Protein AF-A0A3N5GS64-F1 (afdb_monomer_lite)

Structure (mmCIF, N/CA/C/O backbone):
data_AF-A0A3N5GS64-F1
#
_entry.id   AF-A0A3N5GS64-F1
#
loop_
_atom_site.group_PDB
_atom_site.id
_atom_site.type_symbol
_atom_site.label_atom_id
_atom_site.label_alt_id
_atom_site.label_comp_id
_atom_site.label_asym_id
_atom_site.label_entity_id
_atom_site.label_seq_id
_atom_site.pdbx_PDB_ins_code
_atom_site.Cartn_x
_atom_site.Cartn_y
_atom_site.Cartn_z
_atom_site.occupancy
_atom_site.B_iso_or_equiv
_atom_site.auth_seq_id
_atom_site.auth_comp_id
_atom_site.auth_asym_id
_atom_site.auth_atom_id
_atom_site.pdbx_PDB_model_num
ATOM 1 N N . MET A 1 1 ? -32.398 39.678 -23.580 1.00 37.34 1 MET A N 1
ATOM 2 C CA . MET A 1 1 ? -31.926 40.881 -24.303 1.00 37.34 1 MET A CA 1
ATOM 3 C C . MET A 1 1 ? -30.503 41.190 -23.859 1.00 37.34 1 MET A C 1
ATOM 5 O O . MET A 1 1 ? -30.330 41.316 -22.663 1.00 37.34 1 MET A O 1
ATOM 9 N N . ARG A 1 2 ? -29.573 41.334 -24.825 1.00 34.50 2 ARG A N 1
ATOM 10 C CA . ARG A 1 2 ? -28.278 42.071 -24.801 1.00 34.50 2 ARG A CA 1
ATOM 11 C C . ARG A 1 2 ? -27.261 41.747 -23.676 1.00 34.50 2 ARG A C 1
ATOM 13 O O . ARG A 1 2 ? -27.621 41.731 -22.520 1.00 34.50 2 ARG A O 1
ATOM 20 N N . LYS A 1 3 ? -25.948 41.617 -23.898 1.00 35.81 3 LYS A N 1
ATOM 21 C CA . LYS A 1 3 ? -25.065 41.742 -25.076 1.00 35.81 3 LYS A CA 1
ATOM 22 C C . LYS A 1 3 ? -23.687 41.180 -24.668 1.00 35.81 3 LYS A C 1
ATOM 24 O O . LYS A 1 3 ? -23.174 41.560 -23.623 1.00 35.81 3 LYS A O 1
ATOM 29 N N . PHE A 1 4 ? -23.103 40.328 -25.509 1.00 39.00 4 PHE A N 1
ATOM 30 C CA . PHE A 1 4 ? -21.688 39.939 -25.479 1.00 39.00 4 PHE A CA 1
ATOM 31 C C . PHE A 1 4 ? -20.809 41.123 -25.918 1.00 39.00 4 PHE A C 1
ATOM 33 O O . PHE A 1 4 ? -21.134 41.775 -26.912 1.00 39.00 4 PHE A O 1
ATOM 40 N N . PHE A 1 5 ? -19.695 41.374 -25.226 1.00 37.97 5 PHE A N 1
ATOM 41 C CA . PHE A 1 5 ? -18.617 42.242 -25.710 1.00 37.97 5 PHE A CA 1
ATOM 42 C C . PHE A 1 5 ? -17.474 41.365 -26.237 1.00 37.97 5 PHE A C 1
ATOM 44 O O . PHE A 1 5 ? -16.764 40.729 -25.463 1.00 37.97 5 PHE A O 1
ATOM 51 N N . LEU A 1 6 ? -17.331 41.322 -27.566 1.00 33.56 6 LEU A N 1
ATOM 52 C CA . LEU A 1 6 ? -16.128 40.859 -28.256 1.00 33.56 6 LEU A CA 1
ATOM 53 C C . LEU A 1 6 ? -15.097 41.995 -28.258 1.00 33.56 6 LEU A C 1
ATOM 55 O O . LEU A 1 6 ? -15.407 43.096 -28.715 1.00 33.56 6 LEU A O 1
ATOM 59 N N . PHE A 1 7 ? -13.870 41.714 -27.822 1.00 36.56 7 PHE A N 1
ATOM 60 C CA . PHE A 1 7 ? -12.710 42.542 -28.145 1.00 36.56 7 PHE A CA 1
ATOM 61 C C . PHE A 1 7 ? -12.096 42.039 -29.455 1.00 36.56 7 PHE A C 1
ATOM 63 O O . PHE A 1 7 ? -11.588 40.923 -29.537 1.00 36.56 7 PHE A O 1
ATOM 70 N N . LEU A 1 8 ? -12.205 42.870 -30.491 1.00 33.72 8 LEU A N 1
ATOM 71 C CA . LEU A 1 8 ? -11.656 42.665 -31.825 1.00 33.72 8 LEU A CA 1
ATOM 72 C C . LEU A 1 8 ? -10.274 43.339 -31.877 1.00 33.72 8 LEU A C 1
ATOM 74 O O . LEU A 1 8 ? -10.196 44.564 -31.952 1.00 33.72 8 LEU A O 1
ATOM 78 N N . SER A 1 9 ? -9.189 42.564 -31.823 1.00 37.16 9 SER A N 1
ATOM 79 C CA . SER A 1 9 ? -7.843 43.084 -32.098 1.00 37.16 9 SER A CA 1
ATOM 80 C C . SER A 1 9 ? -7.557 42.992 -33.593 1.00 37.16 9 SER A C 1
ATOM 82 O O . SER A 1 9 ? -7.451 41.909 -34.162 1.00 37.16 9 SER A O 1
ATOM 84 N N . ILE A 1 10 ? -7.463 44.162 -34.218 1.00 40.09 10 ILE A N 1
ATOM 85 C CA . ILE A 1 10 ? -7.102 44.375 -35.618 1.00 40.09 10 ILE A CA 1
ATOM 86 C C . ILE A 1 10 ? -5.595 44.130 -35.766 1.00 40.09 10 ILE A C 1
ATOM 88 O O . ILE A 1 10 ? -4.794 44.865 -35.192 1.00 40.09 10 ILE A O 1
ATOM 92 N N . PHE A 1 11 ? -5.208 43.119 -36.545 1.00 37.75 11 PHE A N 1
ATOM 93 C CA . PHE A 1 11 ? -3.829 42.931 -37.005 1.00 37.75 11 PHE A CA 1
ATOM 94 C C . PHE A 1 11 ? -3.703 43.467 -38.442 1.00 37.75 11 PHE A C 1
ATOM 96 O O . PHE A 1 11 ? -4.526 43.105 -39.287 1.00 37.75 11 PHE A O 1
ATOM 103 N N . PRO A 1 12 ? -2.722 44.335 -38.746 1.00 38.75 12 PRO A N 1
ATOM 104 C CA . PRO A 1 12 ? -2.562 44.897 -40.078 1.00 38.75 12 PRO A CA 1
ATOM 105 C C . PRO A 1 12 ? -2.010 43.862 -41.064 1.00 38.75 12 PRO A C 1
ATOM 107 O O . PRO A 1 12 ? -1.048 43.144 -40.792 1.00 38.75 12 PRO A O 1
ATOM 110 N N . LEU A 1 13 ? -2.637 43.835 -42.238 1.00 39.28 13 LEU A N 1
ATOM 111 C CA . LEU A 1 13 ? -2.231 43.098 -43.425 1.00 39.28 13 LEU A CA 1
ATOM 112 C C . LEU A 1 13 ? -0.976 43.764 -44.020 1.00 39.28 13 LEU A C 1
ATOM 114 O O . LEU A 1 13 ? -1.058 44.877 -44.536 1.00 39.28 13 LEU A O 1
ATOM 118 N N . ILE A 1 14 ? 0.177 43.095 -43.959 1.00 42.56 14 ILE A N 1
ATOM 119 C CA . ILE A 1 14 ? 1.378 43.493 -44.706 1.00 42.56 14 ILE A CA 1
ATOM 120 C C . ILE A 1 14 ? 1.496 42.568 -45.919 1.00 42.56 14 ILE A C 1
ATOM 122 O O . ILE A 1 14 ? 1.816 41.388 -45.786 1.00 42.56 14 ILE A O 1
ATOM 126 N N . LEU A 1 15 ? 1.227 43.115 -47.109 1.00 43.00 15 LEU A N 1
ATOM 127 C CA . LEU A 1 15 ? 1.665 42.526 -48.372 1.00 43.00 15 LEU A CA 1
ATOM 128 C C . LEU A 1 15 ? 3.194 42.631 -48.448 1.00 43.00 15 LEU A C 1
ATOM 130 O O . LEU A 1 15 ? 3.733 43.736 -48.481 1.00 43.00 15 LEU A O 1
ATOM 134 N N . ALA A 1 16 ? 3.880 41.492 -48.532 1.00 39.75 16 ALA A N 1
ATOM 135 C CA . ALA A 1 16 ? 5.281 41.430 -48.930 1.00 39.75 16 ALA A CA 1
ATOM 136 C C . ALA A 1 16 ? 5.384 40.809 -50.329 1.00 39.75 16 ALA A C 1
ATOM 138 O O . ALA A 1 16 ? 4.836 39.743 -50.609 1.00 39.75 16 ALA A O 1
ATOM 139 N N . ALA A 1 17 ? 6.048 41.553 -51.208 1.00 37.22 17 ALA A N 1
ATOM 140 C CA . ALA A 1 17 ? 6.210 41.299 -52.626 1.00 37.22 17 ALA A CA 1
ATOM 141 C C . ALA A 1 17 ? 7.083 40.069 -52.927 1.00 37.22 17 ALA A C 1
ATOM 143 O O . ALA A 1 17 ? 8.006 39.734 -52.188 1.00 37.22 17 ALA A O 1
ATOM 144 N N . CYS A 1 18 ? 6.813 39.443 -54.075 1.00 42.22 18 CYS A N 1
ATOM 145 C CA . CYS A 1 18 ? 7.695 38.467 -54.704 1.00 42.22 18 CYS A CA 1
ATOM 146 C C . CYS A 1 18 ? 9.051 39.116 -55.028 1.00 42.22 18 CYS A C 1
ATOM 148 O O . CYS A 1 18 ? 9.118 40.049 -55.828 1.00 42.22 18 CYS A O 1
ATOM 150 N N . GLY A 1 19 ? 10.121 38.596 -54.427 1.00 36.75 19 GLY A N 1
ATOM 151 C CA . GLY A 1 19 ? 11.512 38.918 -54.735 1.00 36.75 19 GLY A CA 1
ATOM 152 C C . GLY A 1 19 ? 12.283 37.630 -55.022 1.00 36.75 19 GLY A C 1
ATOM 153 O O . GLY A 1 19 ? 12.164 36.652 -54.294 1.00 36.75 19 GLY A O 1
ATOM 154 N N . SER A 1 20 ? 13.014 37.633 -56.130 1.00 44.38 20 SER A N 1
ATOM 155 C CA . SER A 1 20 ? 13.710 36.523 -56.790 1.00 44.38 20 SER A CA 1
ATOM 156 C C . SER A 1 20 ? 14.611 35.649 -55.903 1.00 44.38 20 SER A C 1
ATOM 158 O O . SER A 1 20 ? 15.439 36.161 -55.151 1.00 44.38 20 SER A O 1
ATOM 160 N N . ASN A 1 21 ? 14.513 34.328 -56.106 1.00 46.84 21 ASN A N 1
ATOM 161 C CA . ASN A 1 21 ? 15.432 33.300 -55.600 1.00 46.84 21 ASN A CA 1
ATOM 162 C C . ASN A 1 21 ? 16.908 33.641 -55.895 1.00 46.84 21 ASN A C 1
ATOM 164 O O . ASN A 1 21 ? 17.248 33.833 -57.066 1.00 46.84 21 ASN A O 1
ATOM 168 N N . PRO A 1 22 ? 17.813 33.612 -54.901 1.00 43.97 22 PRO A N 1
ATOM 169 C CA . PRO A 1 22 ? 19.237 33.495 -55.171 1.00 43.97 22 PRO A CA 1
ATOM 170 C C . PRO A 1 22 ? 19.588 32.053 -55.580 1.00 43.97 22 PRO A C 1
ATOM 172 O O . PRO A 1 22 ? 19.026 31.080 -55.077 1.00 43.97 22 PRO A O 1
ATOM 175 N N . ALA A 1 23 ? 20.515 31.932 -56.531 1.00 46.22 23 ALA A N 1
ATOM 176 C CA . ALA A 1 23 ? 21.022 30.668 -57.057 1.00 46.22 23 ALA A CA 1
ATOM 177 C C . ALA A 1 23 ? 21.677 29.791 -55.965 1.00 46.22 23 ALA A C 1
ATOM 179 O O . ALA A 1 23 ? 22.223 30.324 -54.994 1.00 46.22 23 ALA A O 1
ATOM 180 N N . PRO A 1 24 ? 21.675 28.453 -56.121 1.00 40.88 24 PRO A N 1
ATOM 181 C CA . PRO A 1 24 ? 22.297 27.550 -55.161 1.00 40.88 24 PRO A CA 1
ATOM 182 C C . PRO A 1 24 ? 23.814 27.760 -55.125 1.00 40.88 24 PRO A C 1
ATOM 184 O O . PRO A 1 24 ? 24.506 27.613 -56.133 1.00 40.88 24 PRO A O 1
ATOM 187 N N . VAL A 1 25 ? 24.335 28.077 -53.941 1.00 41.78 25 VAL A N 1
ATOM 188 C CA . VAL A 1 25 ? 25.774 28.104 -53.671 1.00 41.78 25 VAL A CA 1
ATOM 189 C C . VAL A 1 25 ? 26.281 26.662 -53.684 1.00 41.78 25 VAL A C 1
ATOM 191 O O . VAL A 1 25 ? 25.875 25.837 -52.866 1.00 41.78 25 VAL A O 1
ATOM 194 N N . SER A 1 26 ? 27.159 26.342 -54.633 1.00 40.66 26 SER A N 1
ATOM 195 C CA . SER A 1 26 ? 27.837 25.051 -54.713 1.00 40.66 26 SER A CA 1
ATOM 196 C C . SER A 1 26 ? 28.792 24.884 -53.527 1.00 40.66 26 SER A C 1
ATOM 198 O O . SER A 1 26 ? 29.854 25.507 -53.489 1.00 40.66 26 SER A O 1
ATOM 200 N N . GLY A 1 27 ? 28.424 24.038 -52.565 1.00 45.38 27 GLY A N 1
ATOM 201 C CA . GLY A 1 27 ? 29.350 23.561 -51.539 1.00 45.38 27 GLY A CA 1
ATOM 202 C C . GLY A 1 27 ? 30.481 22.716 -52.150 1.00 45.38 27 GLY A C 1
ATOM 203 O O . GLY A 1 27 ? 30.309 22.146 -53.233 1.00 45.38 27 GLY A O 1
ATOM 204 N N . PRO A 1 28 ? 31.651 22.629 -51.492 1.00 38.50 28 PRO A N 1
ATOM 205 C CA . PRO A 1 28 ? 32.794 21.900 -52.022 1.00 38.50 28 PRO A CA 1
ATOM 206 C C . PRO A 1 28 ? 32.471 20.412 -52.214 1.00 38.50 28 PRO A C 1
ATOM 208 O O . PRO A 1 28 ? 31.956 19.732 -51.327 1.00 38.50 28 PRO A O 1
ATOM 211 N N . LYS A 1 29 ? 32.796 19.913 -53.409 1.00 38.34 29 LYS A N 1
ATOM 212 C CA . LYS A 1 29 ? 32.687 18.510 -53.819 1.00 38.34 29 LYS A CA 1
ATOM 213 C C . LYS A 1 29 ? 33.587 17.642 -52.919 1.00 38.34 29 LYS A C 1
ATOM 215 O O . LYS A 1 29 ? 34.768 17.967 -52.805 1.00 38.34 29 LYS A O 1
ATOM 220 N N . PRO A 1 30 ? 33.104 16.534 -52.323 1.00 34.56 30 PRO A N 1
ATOM 221 C CA . PRO A 1 30 ? 33.963 15.656 -51.541 1.00 34.56 30 PRO A CA 1
ATOM 222 C C . PRO A 1 30 ? 34.990 14.989 -52.461 1.00 34.56 30 PRO A C 1
ATOM 224 O O . PRO A 1 30 ? 34.652 14.163 -53.310 1.00 34.56 30 PRO A O 1
ATOM 227 N N . THR A 1 31 ? 36.259 15.353 -52.309 1.00 33.97 31 THR A N 1
ATOM 228 C CA . THR A 1 31 ? 37.385 14.589 -52.845 1.00 33.97 31 THR A CA 1
ATOM 229 C C . THR A 1 31 ? 37.537 13.309 -52.034 1.00 33.97 31 THR A C 1
ATOM 231 O O . THR A 1 31 ? 37.739 13.352 -50.822 1.00 33.97 31 THR A O 1
ATOM 234 N N . ALA A 1 32 ? 37.441 12.161 -52.706 1.00 34.00 32 ALA A N 1
ATOM 235 C CA . ALA A 1 32 ? 37.731 10.865 -52.113 1.00 34.00 32 ALA A CA 1
ATOM 236 C C . ALA A 1 32 ? 39.196 10.826 -51.649 1.00 34.00 32 ALA A C 1
ATOM 238 O O . ALA A 1 32 ? 40.119 10.819 -52.467 1.00 34.00 32 ALA A O 1
ATOM 239 N N . SER A 1 33 ? 39.402 10.804 -50.333 1.00 34.19 33 SER A N 1
ATOM 240 C CA . SER A 1 33 ? 40.711 10.554 -49.738 1.00 34.19 33 SER A CA 1
ATOM 241 C C . SER A 1 33 ? 41.079 9.086 -49.951 1.00 34.19 33 SER A C 1
ATOM 243 O O . SER A 1 33 ? 40.467 8.186 -49.376 1.00 34.19 33 SER A O 1
ATOM 245 N N . LYS A 1 34 ? 42.077 8.841 -50.804 1.00 36.50 34 LYS A N 1
ATOM 246 C CA . LYS A 1 34 ? 42.782 7.560 -50.891 1.00 36.50 34 LYS A CA 1
ATOM 247 C C . LYS A 1 34 ? 43.802 7.495 -49.756 1.00 36.50 34 LYS A C 1
ATOM 249 O O . LYS A 1 34 ? 44.988 7.686 -49.995 1.00 36.50 34 LYS A O 1
ATOM 254 N N . ASN A 1 35 ? 43.346 7.213 -48.540 1.00 37.28 35 ASN A N 1
ATOM 255 C CA . ASN A 1 35 ? 44.231 6.679 -47.511 1.00 37.28 35 ASN A CA 1
ATOM 256 C C . ASN A 1 35 ? 43.930 5.184 -47.346 1.00 37.28 35 ASN A C 1
ATOM 258 O O . ASN A 1 35 ? 42.773 4.832 -47.106 1.00 37.28 35 ASN A O 1
ATOM 262 N N . PRO A 1 36 ? 44.925 4.292 -47.510 1.00 36.59 36 PRO A N 1
ATOM 263 C CA . PRO A 1 36 ? 44.734 2.875 -47.245 1.00 36.59 36 PRO A CA 1
ATOM 264 C C . PRO A 1 36 ? 44.313 2.694 -45.786 1.00 36.59 36 PRO A C 1
ATOM 266 O O . PRO A 1 36 ? 44.862 3.334 -44.886 1.00 36.59 36 PRO A O 1
ATOM 269 N N . ALA A 1 37 ? 43.306 1.845 -45.572 1.00 39.56 37 ALA A N 1
ATOM 270 C CA . ALA A 1 37 ? 42.817 1.496 -44.249 1.00 39.56 37 ALA A CA 1
ATOM 271 C C . ALA A 1 37 ? 43.998 1.077 -43.367 1.00 39.56 37 ALA A C 1
ATOM 273 O O . ALA A 1 37 ? 44.726 0.134 -43.685 1.00 39.56 37 ALA A O 1
ATOM 274 N N . LYS A 1 38 ? 44.195 1.805 -42.265 1.00 34.75 38 LYS A N 1
ATOM 275 C CA . LYS A 1 38 ? 45.118 1.399 -41.209 1.00 34.75 38 LYS A CA 1
ATOM 276 C C . LYS A 1 38 ? 44.664 0.010 -40.736 1.00 34.75 38 LYS A C 1
ATOM 278 O O . LYS A 1 38 ? 43.465 -0.149 -40.494 1.00 34.75 38 LYS A O 1
ATOM 283 N N . PRO A 1 39 ? 45.558 -0.988 -40.647 1.00 35.22 39 PRO A N 1
ATOM 284 C CA . PRO A 1 39 ? 45.173 -2.329 -40.235 1.00 35.22 39 PRO A CA 1
ATOM 285 C C . PRO A 1 39 ? 44.471 -2.255 -38.881 1.00 35.22 39 PRO A C 1
ATOM 287 O O . PRO A 1 39 ? 44.984 -1.644 -37.940 1.00 35.22 39 PRO A O 1
ATOM 290 N N . THR A 1 40 ? 43.273 -2.837 -38.829 1.00 40.03 40 THR A N 1
ATOM 291 C CA . THR A 1 40 ? 42.478 -3.020 -37.618 1.00 40.03 40 THR A CA 1
ATOM 292 C C . THR A 1 40 ? 43.388 -3.605 -36.539 1.00 40.03 40 THR A C 1
ATOM 294 O O . THR A 1 40 ? 43.956 -4.679 -36.764 1.00 40.03 40 THR A O 1
ATOM 297 N N . PRO A 1 41 ? 43.581 -2.931 -35.391 1.00 40.88 41 PRO A N 1
ATOM 298 C CA . PRO A 1 41 ? 44.241 -3.559 -34.260 1.00 40.88 41 PRO A CA 1
ATOM 299 C C . PRO A 1 41 ? 43.489 -4.849 -33.937 1.00 40.88 41 PRO A C 1
ATOM 301 O O . PRO A 1 41 ? 42.257 -4.852 -33.921 1.00 40.88 41 PRO A O 1
ATOM 304 N N . ALA A 1 42 ? 44.228 -5.942 -33.746 1.00 39.69 42 ALA A N 1
ATOM 305 C CA . ALA A 1 42 ? 43.678 -7.226 -33.335 1.00 39.69 42 ALA A CA 1
ATOM 306 C C . ALA A 1 42 ? 42.643 -7.007 -32.226 1.00 39.69 42 ALA A C 1
ATOM 308 O O . ALA A 1 42 ? 42.940 -6.310 -31.259 1.00 39.69 42 ALA A O 1
ATOM 309 N N . ALA A 1 43 ? 41.439 -7.559 -32.418 1.00 43.50 43 ALA A N 1
ATOM 310 C CA . ALA A 1 43 ? 40.298 -7.393 -31.531 1.00 43.50 43 ALA A CA 1
ATOM 311 C C . ALA A 1 43 ? 40.725 -7.590 -30.072 1.00 43.50 43 ALA A C 1
ATOM 313 O O . ALA A 1 43 ? 40.923 -8.717 -29.611 1.00 43.50 43 ALA A O 1
ATOM 314 N N . THR A 1 44 ? 40.885 -6.485 -29.345 1.00 46.22 44 THR A N 1
ATOM 315 C CA . THR A 1 44 ? 40.941 -6.503 -27.892 1.00 46.22 44 THR A CA 1
ATOM 316 C C . THR A 1 44 ? 39.660 -7.201 -27.468 1.00 46.22 44 THR A C 1
ATOM 318 O O . THR A 1 44 ? 38.575 -6.761 -27.849 1.00 46.22 44 THR A O 1
ATOM 321 N N . ARG A 1 45 ? 39.768 -8.346 -26.784 1.00 56.31 45 ARG A N 1
ATOM 322 C CA . ARG A 1 45 ? 38.591 -9.078 -26.306 1.00 56.31 45 ARG A CA 1
ATOM 323 C C . ARG A 1 45 ? 37.803 -8.131 -25.415 1.00 56.31 45 ARG A C 1
ATOM 325 O O . ARG A 1 45 ? 38.219 -7.848 -24.298 1.00 56.31 45 ARG A O 1
ATOM 332 N N . PHE A 1 46 ? 36.708 -7.610 -25.949 1.00 60.97 46 PHE A N 1
ATOM 333 C CA . PHE A 1 46 ? 35.787 -6.796 -25.193 1.00 60.97 46 PHE A CA 1
ATOM 334 C C . PHE A 1 46 ? 35.187 -7.670 -24.090 1.00 60.97 46 PHE A C 1
ATOM 336 O O . PHE A 1 46 ? 34.637 -8.737 -24.364 1.00 60.97 46 PHE A O 1
ATOM 343 N N . THR A 1 47 ? 35.337 -7.239 -22.845 1.00 62.53 47 THR A N 1
ATOM 344 C CA . THR A 1 47 ? 34.708 -7.861 -21.683 1.00 62.53 47 THR A CA 1
ATOM 345 C C . THR A 1 47 ? 33.638 -6.911 -21.181 1.00 62.53 47 THR A C 1
ATOM 347 O O . THR A 1 47 ? 33.953 -5.759 -20.891 1.00 62.53 47 THR A O 1
ATOM 350 N N . SER A 1 48 ? 32.400 -7.387 -21.071 1.00 70.44 48 SER A N 1
ATOM 351 C CA . SER A 1 48 ? 31.312 -6.621 -20.466 1.00 70.44 48 SER A CA 1
ATOM 352 C C . SER A 1 48 ? 31.664 -6.277 -19.017 1.00 70.44 48 SER A C 1
ATOM 354 O O . SER A 1 48 ? 31.902 -7.183 -18.215 1.00 70.44 48 SER A O 1
ATOM 356 N N . THR A 1 49 ? 31.713 -4.988 -18.682 1.00 80.62 49 THR A N 1
ATOM 357 C CA . THR A 1 49 ? 31.989 -4.502 -17.322 1.00 80.62 49 THR A CA 1
ATOM 358 C C . THR A 1 49 ? 30.721 -3.971 -16.665 1.00 80.62 49 THR A C 1
ATOM 360 O O . THR A 1 49 ? 29.849 -3.383 -17.302 1.00 80.62 49 THR A O 1
ATOM 363 N N . CYS A 1 50 ? 30.596 -4.222 -15.368 1.00 89.38 50 CYS A N 1
ATOM 364 C CA . CYS A 1 50 ? 29.409 -3.923 -14.580 1.00 89.38 50 CYS A CA 1
ATOM 365 C C . CYS A 1 50 ? 29.766 -3.886 -13.088 1.00 89.38 50 CYS A C 1
ATOM 367 O O . CYS A 1 50 ? 30.749 -4.496 -12.655 1.00 89.38 50 CYS A O 1
ATOM 369 N N . THR A 1 51 ? 28.903 -3.262 -12.297 1.00 89.06 51 THR A N 1
ATOM 370 C CA . THR A 1 51 ? 28.949 -3.300 -10.836 1.00 89.06 51 THR A CA 1
ATOM 371 C C . THR A 1 51 ? 27.577 -3.709 -10.331 1.00 89.06 51 THR A C 1
ATOM 373 O O . THR A 1 51 ? 26.590 -3.046 -10.641 1.00 89.06 51 THR A O 1
ATOM 376 N N . LYS A 1 52 ? 27.489 -4.799 -9.565 1.00 86.88 52 LYS A N 1
ATOM 377 C CA . LYS A 1 52 ? 26.215 -5.228 -8.975 1.00 86.88 52 LYS A CA 1
ATOM 378 C C . LYS A 1 52 ? 25.683 -4.153 -8.032 1.00 86.88 52 LYS A C 1
ATOM 380 O O . LYS A 1 52 ? 26.455 -3.569 -7.270 1.00 86.88 52 LYS A O 1
ATOM 385 N N . SER A 1 53 ? 24.377 -3.916 -8.069 1.00 80.06 53 SER A N 1
ATOM 386 C CA . SER A 1 53 ? 23.724 -3.143 -7.021 1.00 80.06 53 SER A CA 1
ATOM 387 C C . SER A 1 53 ? 23.749 -3.989 -5.752 1.00 80.06 53 SER A C 1
ATOM 389 O O . SER A 1 53 ? 23.294 -5.132 -5.758 1.00 80.06 53 SER A O 1
ATOM 391 N N . LEU A 1 54 ? 24.348 -3.469 -4.683 1.00 67.94 54 LEU A N 1
ATOM 392 C CA . LEU A 1 54 ? 24.263 -4.115 -3.380 1.00 67.94 54 LEU A CA 1
ATOM 393 C C . LEU A 1 54 ? 22.898 -3.782 -2.792 1.00 67.94 54 LEU A C 1
ATOM 395 O O . LEU A 1 54 ? 22.594 -2.607 -2.601 1.00 67.94 54 LEU A O 1
ATOM 399 N N . ASP A 1 55 ? 22.101 -4.806 -2.502 1.00 65.19 55 ASP A N 1
ATOM 400 C CA . ASP A 1 55 ? 20.914 -4.645 -1.672 1.00 65.19 55 ASP A CA 1
ATOM 401 C C . ASP A 1 55 ? 21.363 -4.503 -0.206 1.00 65.19 55 ASP A C 1
ATOM 403 O O . ASP A 1 55 ? 21.911 -5.460 0.357 1.00 65.19 55 ASP A O 1
ATOM 407 N N . PRO A 1 56 ? 21.181 -3.333 0.431 1.00 57.28 56 PRO A N 1
ATOM 408 C CA . PRO A 1 56 ? 21.562 -3.142 1.825 1.00 57.28 56 PRO A CA 1
ATOM 409 C C . PRO A 1 56 ? 20.780 -4.057 2.778 1.00 57.28 56 PRO A C 1
ATOM 411 O O . PRO A 1 56 ? 21.289 -4.380 3.851 1.00 57.28 56 PRO A O 1
ATOM 414 N N . ALA A 1 57 ? 19.570 -4.483 2.397 1.00 55.72 57 ALA A N 1
ATOM 415 C CA . ALA A 1 57 ? 18.684 -5.300 3.224 1.00 55.72 57 ALA A CA 1
ATOM 416 C C . ALA A 1 57 ? 19.003 -6.804 3.158 1.00 55.72 57 ALA A C 1
ATOM 418 O O . ALA A 1 57 ? 18.592 -7.560 4.034 1.00 55.72 57 ALA A O 1
ATOM 419 N N . ALA A 1 58 ? 19.783 -7.256 2.170 1.00 54.81 58 ALA A N 1
ATOM 420 C CA . ALA A 1 58 ? 20.028 -8.683 1.942 1.00 54.81 58 ALA A CA 1
ATOM 421 C C . ALA A 1 58 ? 20.914 -9.372 3.005 1.00 54.81 58 ALA A C 1
ATOM 423 O O . ALA A 1 58 ? 21.056 -10.591 2.969 1.00 54.81 58 ALA A O 1
ATOM 424 N N . ASN A 1 59 ? 21.517 -8.628 3.944 1.00 50.59 59 ASN A N 1
ATOM 425 C CA . ASN A 1 59 ? 22.541 -9.149 4.865 1.00 50.59 59 ASN A CA 1
ATOM 426 C C . ASN A 1 59 ? 22.246 -8.957 6.364 1.00 50.59 59 ASN A C 1
ATOM 428 O O . ASN A 1 59 ? 23.153 -9.114 7.185 1.00 50.59 59 ASN A O 1
ATOM 432 N N . THR A 1 60 ? 21.019 -8.626 6.768 1.00 55.81 60 THR A N 1
ATOM 433 C CA . THR A 1 60 ? 20.705 -8.505 8.199 1.00 55.81 60 THR A CA 1
ATOM 434 C C . THR A 1 60 ? 20.214 -9.842 8.756 1.00 55.81 60 THR A C 1
ATOM 436 O O . THR A 1 60 ? 19.039 -10.169 8.649 1.00 55.81 60 THR A O 1
ATOM 439 N N . ASN A 1 61 ? 21.109 -10.598 9.402 1.00 62.25 61 ASN A N 1
ATOM 440 C CA . ASN A 1 61 ? 20.751 -11.748 10.253 1.00 62.25 61 ASN A CA 1
ATOM 441 C C . ASN A 1 61 ? 20.134 -11.322 11.603 1.00 62.25 61 ASN A C 1
ATOM 443 O O . ASN A 1 61 ? 19.947 -12.154 12.489 1.00 62.25 61 ASN A O 1
ATOM 447 N N . GLU A 1 62 ? 19.861 -10.030 11.782 1.00 68.88 62 GLU A N 1
ATOM 448 C CA . GLU A 1 62 ? 19.275 -9.496 13.004 1.00 68.88 62 GLU A CA 1
ATOM 449 C C . GLU A 1 62 ? 17.767 -9.783 13.039 1.00 68.88 62 GLU A C 1
ATOM 451 O O . GLU A 1 62 ? 17.065 -9.486 12.066 1.00 68.88 62 GLU A O 1
ATOM 456 N N . PRO A 1 63 ? 17.243 -10.347 14.141 1.00 76.62 63 PRO A N 1
ATOM 457 C CA . PRO A 1 63 ? 15.810 -10.534 14.312 1.00 76.62 63 PRO A CA 1
ATOM 458 C C . PRO A 1 63 ? 15.057 -9.202 14.206 1.00 76.62 63 PRO A C 1
ATOM 460 O O . PRO A 1 63 ? 15.421 -8.214 14.845 1.00 76.62 63 PRO A O 1
ATOM 463 N N . SER A 1 64 ? 13.976 -9.182 13.422 1.00 83.62 64 SER A N 1
ATOM 464 C CA . SER A 1 64 ? 13.065 -8.034 13.369 1.00 83.62 64 SER A CA 1
ATOM 465 C C . SER A 1 64 ? 12.450 -7.786 14.746 1.00 83.62 64 SER A C 1
ATOM 467 O O . SER A 1 64 ? 11.930 -8.710 15.369 1.00 83.62 64 SER A O 1
ATOM 469 N N . LEU A 1 65 ? 12.442 -6.524 15.186 1.00 87.19 65 LEU A N 1
ATOM 470 C CA . LEU A 1 65 ? 11.671 -6.102 16.361 1.00 87.19 65 LEU A CA 1
ATOM 471 C C . LEU A 1 65 ? 10.160 -6.237 16.130 1.00 87.19 65 LEU A C 1
ATOM 473 O O . LEU A 1 65 ? 9.398 -6.371 17.079 1.00 87.19 65 LEU A O 1
ATOM 477 N N . PHE A 1 66 ? 9.718 -6.200 14.872 1.00 91.56 66 PHE A N 1
ATOM 478 C CA . PHE A 1 66 ? 8.313 -6.319 14.511 1.00 91.56 66 PHE A CA 1
ATOM 479 C C . PHE A 1 66 ? 7.947 -7.787 14.309 1.00 91.56 66 PHE A C 1
ATOM 481 O O . PHE A 1 66 ? 8.637 -8.468 13.536 1.00 91.56 66 PHE A O 1
ATOM 488 N N . PRO A 1 67 ? 6.858 -8.272 14.934 1.00 91.50 67 PRO A N 1
ATOM 489 C CA . PRO A 1 67 ? 6.427 -9.650 14.771 1.00 91.50 67 PRO A CA 1
ATOM 490 C C . PRO A 1 67 ? 6.052 -9.931 13.308 1.00 91.50 67 PRO A C 1
ATOM 492 O O . PRO A 1 67 ? 5.520 -9.040 12.627 1.00 91.50 67 PRO A O 1
ATOM 495 N N . PRO A 1 68 ? 6.296 -11.161 12.816 1.00 92.56 68 PRO A N 1
ATOM 496 C CA . PRO A 1 68 ? 5.912 -11.555 11.465 1.00 92.56 68 PRO A CA 1
ATOM 497 C C . PRO A 1 68 ? 4.395 -11.454 11.281 1.00 92.56 68 PRO A C 1
ATOM 499 O O . PRO A 1 68 ? 3.642 -11.393 12.253 1.00 92.56 68 PRO A O 1
ATOM 502 N N . VAL A 1 69 ? 3.939 -11.424 10.028 1.00 95.25 69 VAL A N 1
ATOM 503 C CA . VAL A 1 69 ? 2.500 -11.436 9.745 1.00 95.25 69 VAL A CA 1
ATOM 504 C C . VAL A 1 69 ? 1.904 -12.785 10.154 1.00 95.25 69 VAL A C 1
ATOM 506 O O . VAL A 1 69 ? 2.497 -13.830 9.884 1.00 95.25 69 VAL A O 1
ATOM 509 N N . SER A 1 70 ? 0.739 -12.762 10.792 1.00 92.94 70 SER A N 1
ATOM 510 C CA . SER A 1 70 ? 0.053 -13.927 11.349 1.00 92.94 70 SER A CA 1
ATOM 511 C C . SER A 1 70 ? -1.442 -13.923 11.016 1.00 92.94 70 SER A C 1
ATOM 513 O O . SER A 1 70 ? -1.960 -12.958 10.466 1.00 92.94 70 SER A O 1
ATOM 515 N N . GLU A 1 71 ? -2.146 -14.995 11.380 1.00 89.62 71 GLU A N 1
ATOM 516 C CA . GLU A 1 71 ? -3.608 -15.111 11.230 1.00 89.62 71 GLU A CA 1
ATOM 517 C C . GLU A 1 71 ? -4.395 -14.149 12.140 1.00 89.62 71 GLU A C 1
ATOM 519 O O . GLU A 1 71 ? -5.594 -13.970 11.955 1.00 89.62 71 GLU A O 1
ATOM 524 N N . LEU A 1 72 ? -3.738 -13.541 13.136 1.00 88.81 72 LEU A N 1
ATOM 525 C CA . LEU A 1 72 ? -4.347 -12.515 13.990 1.00 88.81 72 LEU A CA 1
ATOM 526 C C . LEU A 1 72 ? -4.394 -11.142 13.309 1.00 88.81 72 LEU A C 1
ATOM 528 O O . LEU A 1 72 ? -5.036 -10.228 13.816 1.00 88.81 72 LEU A O 1
ATOM 532 N N . ASP A 1 73 ? -3.680 -10.983 12.195 1.00 96.50 73 ASP A N 1
ATOM 533 C CA . ASP A 1 73 ? -3.624 -9.726 11.473 1.00 96.50 73 ASP A CA 1
ATOM 534 C C . ASP A 1 73 ? -4.816 -9.550 10.528 1.00 96.50 73 ASP A C 1
ATOM 536 O O . ASP A 1 73 ? -5.281 -10.489 9.878 1.00 96.50 73 ASP A O 1
ATOM 540 N N . HIS A 1 74 ? -5.231 -8.299 10.345 1.00 97.56 74 HIS A N 1
ATOM 541 C CA . HIS A 1 74 ? -6.255 -7.955 9.365 1.00 97.56 74 HIS A CA 1
ATOM 542 C C . HIS A 1 74 ? -5.612 -7.723 8.005 1.00 97.56 74 HIS A C 1
ATOM 544 O O . HIS A 1 74 ? -4.906 -6.735 7.794 1.00 97.56 74 HIS A O 1
ATOM 550 N N . ILE A 1 75 ? -5.827 -8.657 7.081 1.00 97.62 75 ILE A N 1
ATOM 551 C CA . ILE A 1 75 ? -5.100 -8.719 5.810 1.00 97.62 75 ILE A CA 1
ATOM 552 C C . ILE A 1 75 ? -6.043 -8.471 4.629 1.00 97.62 75 ILE A C 1
ATOM 554 O O . ILE A 1 75 ? -7.188 -8.928 4.608 1.00 97.62 75 ILE A O 1
ATOM 558 N N . THR A 1 76 ? -5.545 -7.774 3.612 1.00 95.44 76 THR A N 1
ATOM 559 C CA . THR A 1 76 ? -6.103 -7.791 2.256 1.00 95.44 76 THR A CA 1
ATOM 560 C C . THR A 1 76 ? -4.986 -7.991 1.233 1.00 95.44 76 THR A C 1
ATOM 562 O O . THR A 1 76 ? -3.865 -7.513 1.413 1.00 95.44 76 T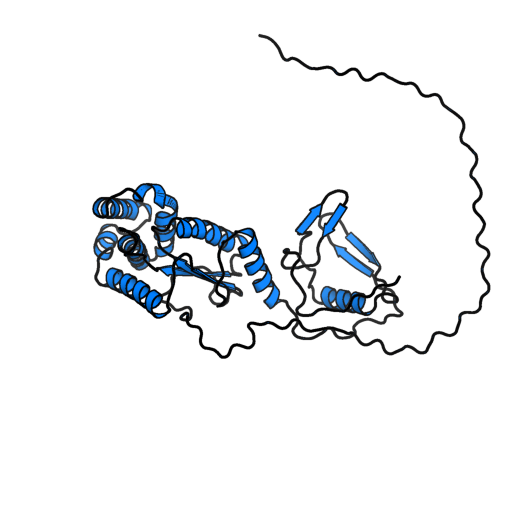HR A O 1
ATOM 565 N N . GLY A 1 77 ? -5.289 -8.720 0.160 1.00 95.75 77 GLY A N 1
ATOM 566 C CA . GLY A 1 77 ? -4.317 -9.144 -0.849 1.00 95.75 77 GLY A CA 1
ATOM 567 C C . GLY A 1 77 ? -3.688 -10.524 -0.577 1.00 95.75 77 GLY A C 1
ATOM 568 O O . GLY A 1 77 ? -3.907 -11.111 0.485 1.00 95.75 77 GLY A O 1
ATOM 569 N N . PRO A 1 78 ? -2.952 -11.085 -1.556 1.00 96.69 78 PRO A N 1
ATOM 570 C CA . PRO A 1 78 ? -2.400 -12.439 -1.476 1.00 96.69 78 PRO A CA 1
ATOM 571 C C . PRO A 1 78 ? -1.289 -12.589 -0.430 1.00 96.69 78 PRO A C 1
ATOM 573 O O . PRO A 1 78 ? -0.507 -11.670 -0.199 1.00 96.69 78 PRO A O 1
ATOM 576 N N . ALA A 1 79 ? -1.165 -13.776 0.169 1.00 95.38 79 ALA A N 1
ATOM 577 C CA . ALA A 1 79 ? -0.108 -14.062 1.142 1.00 95.38 79 ALA A CA 1
ATOM 578 C C . ALA A 1 79 ? 1.305 -14.048 0.525 1.00 95.38 79 ALA A C 1
ATOM 580 O O . ALA A 1 79 ? 2.267 -13.749 1.232 1.00 95.38 79 ALA A O 1
ATOM 581 N N . ASP A 1 80 ? 1.407 -14.347 -0.771 1.00 94.19 80 ASP A N 1
ATOM 582 C CA . ASP A 1 80 ? 2.621 -14.405 -1.591 1.00 94.19 80 ASP A CA 1
ATOM 583 C C . ASP A 1 80 ? 2.865 -13.130 -2.418 1.00 94.19 80 ASP A C 1
ATOM 585 O O . ASP A 1 80 ? 3.713 -13.119 -3.311 1.00 94.19 80 ASP A O 1
ATOM 589 N N . ALA A 1 81 ? 2.140 -12.043 -2.128 1.00 97.06 81 ALA A N 1
ATOM 590 C CA . ALA A 1 81 ? 2.366 -10.757 -2.771 1.00 97.06 81 ALA A CA 1
ATOM 591 C C . ALA A 1 81 ? 3.826 -10.300 -2.601 1.00 97.06 81 ALA A C 1
ATOM 593 O O . ALA A 1 81 ? 4.397 -10.364 -1.511 1.00 97.06 81 ALA A O 1
ATOM 594 N N . ALA A 1 82 ? 4.416 -9.779 -3.678 1.00 95.69 82 ALA A N 1
ATOM 595 C CA . ALA A 1 82 ? 5.815 -9.350 -3.702 1.00 95.69 82 ALA A CA 1
ATOM 596 C C . ALA A 1 82 ? 6.119 -8.184 -2.741 1.00 95.69 82 ALA A C 1
ATOM 598 O O . ALA A 1 82 ? 7.266 -7.998 -2.324 1.00 95.69 82 ALA A O 1
ATOM 599 N N . VAL A 1 83 ? 5.101 -7.392 -2.392 1.00 97.69 83 VAL A N 1
ATOM 600 C CA . VAL A 1 83 ? 5.213 -6.314 -1.409 1.00 97.69 83 VAL A CA 1
ATOM 601 C C . VAL A 1 83 ? 4.192 -6.503 -0.297 1.00 97.69 83 VAL A C 1
ATOM 603 O O . VAL A 1 83 ? 2.992 -6.542 -0.546 1.00 97.69 83 VAL A O 1
ATOM 606 N N . THR A 1 84 ? 4.660 -6.558 0.946 1.00 98.00 84 THR A N 1
ATOM 607 C CA . THR A 1 84 ? 3.819 -6.515 2.145 1.00 98.00 84 THR A CA 1
ATOM 608 C C . THR A 1 84 ? 3.969 -5.163 2.830 1.00 98.00 84 THR A C 1
ATOM 610 O O . THR A 1 84 ? 5.081 -4.766 3.184 1.00 98.00 84 THR A O 1
ATOM 613 N N . ILE A 1 85 ? 2.848 -4.474 3.029 1.00 98.31 85 ILE A N 1
ATOM 614 C CA . ILE A 1 85 ? 2.746 -3.218 3.770 1.00 98.31 85 ILE A CA 1
ATOM 615 C C . ILE A 1 85 ? 2.060 -3.514 5.103 1.00 98.31 85 ILE A C 1
ATOM 617 O O . ILE A 1 85 ? 0.916 -3.963 5.111 1.00 98.31 85 ILE A O 1
ATOM 621 N N . ILE A 1 86 ? 2.746 -3.271 6.217 1.00 97.94 86 ILE A N 1
ATOM 622 C CA . ILE A 1 86 ? 2.174 -3.356 7.566 1.00 97.94 86 ILE A CA 1
ATOM 623 C C . ILE A 1 86 ? 1.938 -1.939 8.076 1.00 97.94 86 ILE A C 1
ATOM 625 O O . ILE A 1 86 ? 2.886 -1.161 8.173 1.00 97.94 86 ILE A O 1
ATOM 629 N N . GLU A 1 87 ? 0.695 -1.619 8.421 1.00 97.94 87 GLU A N 1
ATOM 630 C CA . GLU A 1 87 ? 0.298 -0.357 9.038 1.00 97.94 87 GLU A CA 1
ATOM 631 C C . GLU A 1 87 ? -0.089 -0.582 10.501 1.00 97.94 87 GLU A C 1
ATOM 633 O O . GLU A 1 87 ? -1.057 -1.279 10.799 1.00 97.94 87 GLU A O 1
ATOM 638 N N . TYR A 1 88 ? 0.640 0.062 11.411 1.00 97.88 88 TYR A N 1
ATOM 639 C CA . TYR A 1 88 ? 0.181 0.283 12.779 1.00 97.88 88 TYR A CA 1
ATOM 640 C C . TYR A 1 88 ? -0.608 1.589 12.834 1.00 97.88 88 TYR A C 1
ATOM 642 O O . TYR A 1 88 ? -0.087 2.637 12.434 1.00 97.88 88 TYR A O 1
ATOM 650 N N . SER A 1 89 ? -1.845 1.531 13.328 1.00 98.25 89 SER A N 1
ATOM 651 C CA . SER A 1 89 ? -2.807 2.629 13.178 1.00 98.25 89 SER A CA 1
ATOM 652 C C . SER A 1 89 ? -3.754 2.785 14.372 1.00 98.25 89 SER A C 1
ATOM 654 O O . SER A 1 89 ? -3.969 1.855 15.150 1.00 98.25 89 SER A O 1
ATOM 656 N N . ASP A 1 90 ? -4.358 3.966 14.495 1.00 98.56 90 ASP A N 1
ATOM 657 C CA . ASP A 1 90 ? -5.401 4.293 15.475 1.00 98.56 90 ASP A CA 1
ATOM 658 C C . ASP A 1 90 ? -6.580 4.971 14.765 1.00 98.56 90 ASP A C 1
ATOM 660 O O . ASP A 1 90 ? -6.409 5.985 14.083 1.00 98.56 90 ASP A O 1
ATOM 664 N N . PHE A 1 91 ? -7.790 4.449 14.970 1.00 98.69 91 PHE A N 1
ATOM 665 C CA . PHE A 1 91 ? -9.016 4.948 14.346 1.00 98.69 91 PHE A CA 1
ATOM 666 C C . PHE A 1 91 ? -9.383 6.394 14.708 1.00 98.69 91 PHE A C 1
ATOM 668 O O . PHE A 1 91 ? -10.093 7.040 13.939 1.00 98.69 91 PHE A O 1
ATOM 675 N N . GLN A 1 92 ? -8.918 6.935 15.835 1.00 98.50 92 GLN A N 1
ATOM 676 C CA . GLN A 1 92 ? -9.100 8.331 16.256 1.00 98.50 92 GLN A CA 1
ATOM 677 C C . GLN A 1 92 ? -7.903 9.225 15.902 1.00 98.50 92 GLN A C 1
ATOM 679 O O . GLN A 1 92 ? -7.925 10.423 16.163 1.00 98.50 92 GLN A O 1
ATOM 684 N N . CYS A 1 93 ? -6.857 8.709 15.262 1.00 97.81 93 CYS A N 1
ATOM 685 C CA . CYS A 1 93 ? -5.759 9.544 14.789 1.00 97.81 93 CYS A CA 1
ATOM 686 C C . CYS A 1 93 ? -6.081 10.159 13.414 1.00 97.81 93 CYS A C 1
ATOM 688 O O . CYS A 1 93 ? -6.343 9.448 12.443 1.00 97.81 93 CYS A O 1
ATOM 690 N N . ASN A 1 94 ? -5.985 11.490 13.291 1.00 96.06 94 ASN A N 1
ATOM 691 C CA . ASN A 1 94 ? -6.168 12.186 12.006 1.00 96.06 94 ASN A CA 1
ATOM 692 C C . ASN A 1 94 ? -5.132 11.754 10.953 1.00 96.06 94 ASN A C 1
ATOM 694 O O . ASN A 1 94 ? -5.465 11.602 9.781 1.00 96.06 94 ASN A O 1
ATOM 698 N N . GLY A 1 95 ? -3.871 11.552 11.358 1.00 95.81 95 GLY A N 1
ATOM 699 C CA . GLY A 1 95 ? -2.811 11.093 10.454 1.00 95.81 95 GLY A CA 1
ATOM 700 C C . GLY A 1 95 ? -3.063 9.679 9.928 1.00 95.81 95 GLY A C 1
ATOM 701 O O . GLY A 1 95 ? -2.841 9.415 8.750 1.00 95.81 95 GLY A O 1
ATOM 702 N N . CYS A 1 96 ? -3.601 8.802 10.776 1.00 97.62 96 CYS A N 1
ATOM 703 C CA . CYS A 1 96 ? -4.024 7.452 10.399 1.00 97.62 96 CYS A CA 1
ATOM 704 C C . CYS A 1 96 ? -5.203 7.483 9.418 1.00 97.62 96 CYS A C 1
ATOM 706 O O . CYS A 1 96 ? -5.185 6.790 8.405 1.00 97.62 96 CYS A O 1
ATOM 708 N N . ALA A 1 97 ? -6.179 8.371 9.638 1.00 96.81 97 ALA A N 1
ATOM 709 C CA . ALA A 1 97 ? -7.278 8.562 8.693 1.00 96.81 97 ALA A CA 1
ATOM 710 C C . ALA A 1 97 ? -6.782 8.994 7.303 1.00 96.81 97 ALA A C 1
ATOM 712 O O . ALA A 1 97 ? -7.263 8.476 6.298 1.00 96.81 97 ALA A O 1
ATOM 713 N N . GLN A 1 98 ? -5.787 9.889 7.225 1.00 94.62 98 GLN A N 1
ATOM 714 C CA . GLN A 1 98 ? -5.149 10.240 5.947 1.00 94.62 98 GLN A CA 1
ATOM 715 C C . GLN A 1 98 ? -4.423 9.043 5.321 1.00 94.62 98 GLN A C 1
ATOM 717 O O . GLN A 1 98 ? -4.514 8.831 4.111 1.00 94.62 98 GLN A O 1
ATOM 722 N N . MET A 1 99 ? -3.739 8.242 6.143 1.00 96.25 99 MET A N 1
ATOM 723 C CA . MET A 1 99 ? -3.019 7.059 5.681 1.00 96.25 99 MET A CA 1
ATOM 724 C C . MET A 1 99 ? -3.945 6.002 5.075 1.00 96.25 99 MET A C 1
ATOM 726 O O . MET A 1 99 ? -3.616 5.440 4.034 1.00 96.25 99 MET A O 1
ATOM 730 N N . THR A 1 100 ? -5.139 5.805 5.635 1.00 94.50 100 THR A N 1
ATOM 731 C CA . THR A 1 100 ? -6.148 4.895 5.069 1.00 94.50 100 THR A CA 1
ATOM 732 C C . THR A 1 100 ? -6.462 5.209 3.601 1.00 94.50 100 THR A C 1
ATOM 734 O O . THR A 1 100 ? -6.560 4.292 2.786 1.00 94.50 100 THR A O 1
ATOM 737 N N . TYR A 1 101 ? -6.560 6.488 3.215 1.00 93.94 101 TYR A N 1
ATOM 738 C CA . TYR A 1 101 ? -6.797 6.857 1.812 1.00 93.94 101 TYR A CA 1
ATOM 739 C C . TYR A 1 101 ? -5.598 6.535 0.914 1.00 93.94 101 TYR A C 1
ATOM 741 O O . TYR A 1 101 ? -5.777 6.103 -0.226 1.00 93.94 101 TYR A O 1
ATOM 749 N N . VAL A 1 102 ? -4.379 6.713 1.430 1.00 96.44 102 VAL A N 1
ATOM 750 C CA . VAL A 1 102 ? -3.146 6.329 0.731 1.00 96.44 102 VAL A CA 1
ATOM 751 C C . VAL A 1 102 ? -3.106 4.815 0.529 1.00 96.44 102 VAL A C 1
ATOM 753 O O . VAL A 1 102 ? -2.894 4.360 -0.593 1.00 96.44 102 VAL A O 1
ATOM 756 N N . MET A 1 103 ? -3.373 4.030 1.574 1.00 97.12 103 MET A N 1
ATOM 757 C CA . MET A 1 103 ? -3.403 2.568 1.492 1.00 97.12 103 MET A CA 1
ATOM 758 C C . MET A 1 103 ? -4.476 2.071 0.523 1.00 97.12 103 MET A C 1
ATOM 760 O O . MET A 1 103 ? -4.190 1.216 -0.314 1.00 97.12 103 MET A O 1
ATOM 764 N N . ALA A 1 104 ? -5.676 2.656 0.554 1.00 95.19 104 ALA A N 1
ATOM 765 C CA . ALA A 1 104 ? -6.741 2.333 -0.393 1.00 95.19 104 ALA A CA 1
ATOM 766 C C . ALA A 1 104 ? -6.318 2.596 -1.849 1.00 95.19 104 ALA A C 1
ATOM 768 O O . ALA A 1 104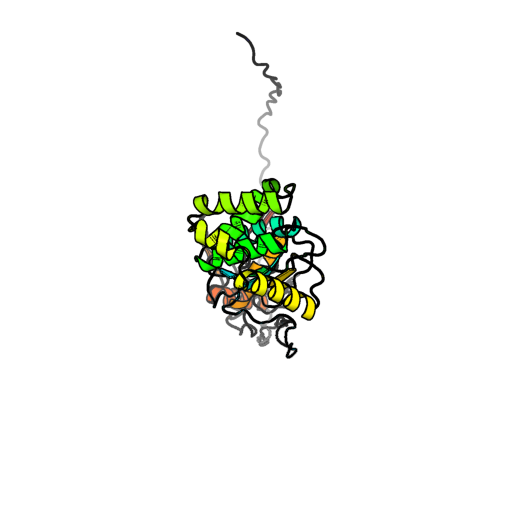 ? -6.546 1.749 -2.716 1.00 95.19 104 ALA A O 1
ATOM 769 N N . TYR A 1 105 ? -5.650 3.723 -2.119 1.00 96.81 105 TYR A N 1
ATOM 770 C CA . TYR A 1 105 ? -5.105 4.017 -3.446 1.00 96.81 105 TYR A CA 1
ATOM 771 C C . TYR A 1 105 ? -4.037 2.999 -3.869 1.00 96.81 105 TYR A C 1
ATOM 773 O O . TYR A 1 105 ? -4.077 2.513 -4.999 1.00 96.81 105 TYR A O 1
ATOM 781 N N . LEU A 1 106 ? -3.099 2.643 -2.984 1.00 97.69 106 LEU A N 1
ATOM 782 C CA . LEU A 1 106 ? -2.046 1.673 -3.302 1.00 97.69 106 LEU A CA 1
ATOM 783 C C . LEU A 1 106 ? -2.638 0.287 -3.594 1.00 97.69 106 LEU A C 1
ATOM 785 O O . LEU A 1 106 ? -2.271 -0.333 -4.592 1.00 97.69 106 LEU A O 1
ATOM 789 N N . VAL A 1 107 ? -3.602 -0.170 -2.790 1.00 96.56 107 VAL A N 1
ATOM 790 C CA . VAL A 1 107 ? -4.327 -1.433 -3.023 1.00 96.56 107 VAL A CA 1
ATOM 791 C C . VAL A 1 107 ? -5.064 -1.397 -4.358 1.00 96.56 107 VAL A C 1
ATOM 793 O O . VAL A 1 107 ? -4.970 -2.350 -5.130 1.00 96.56 107 VAL A O 1
ATOM 796 N N . GLN A 1 108 ? -5.737 -0.291 -4.681 1.00 96.56 108 GLN A N 1
ATOM 797 C CA . GLN A 1 108 ? -6.414 -0.129 -5.967 1.00 96.56 108 GLN A CA 1
ATOM 798 C C . GLN A 1 108 ? -5.432 -0.150 -7.148 1.00 96.56 108 GLN A C 1
ATOM 800 O O . GLN A 1 108 ? -5.728 -0.756 -8.178 1.00 96.56 108 GLN A O 1
ATOM 805 N N . LYS A 1 109 ? -4.282 0.517 -7.018 1.00 96.25 109 LYS A N 1
ATOM 806 C CA . LYS A 1 109 ? -3.296 0.664 -8.093 1.00 96.25 109 LYS A CA 1
ATOM 807 C C . LYS A 1 109 ? -2.526 -0.624 -8.366 1.00 96.25 109 LYS A C 1
ATOM 809 O O . LYS A 1 109 ? -2.357 -0.994 -9.525 1.00 96.25 109 LYS A O 1
ATOM 814 N N . PHE A 1 110 ? -2.040 -1.289 -7.322 1.00 96.56 110 PHE A N 1
ATOM 815 C CA . PHE A 1 110 ? -1.136 -2.431 -7.467 1.00 96.56 110 PHE A CA 1
ATOM 816 C C . PHE A 1 110 ? -1.841 -3.789 -7.364 1.00 96.56 110 PHE A C 1
ATOM 818 O O . PHE A 1 110 ? -1.316 -4.786 -7.870 1.00 96.56 110 PHE A O 1
ATOM 825 N N . GLY A 1 111 ? -3.041 -3.837 -6.778 1.00 96.56 111 GLY A N 1
ATOM 826 C CA . GLY A 1 111 ? -3.871 -5.037 -6.703 1.00 96.56 111 GLY A CA 1
ATOM 827 C C . GLY A 1 111 ? -3.150 -6.210 -6.039 1.00 96.56 111 GLY A C 1
ATOM 828 O O . GLY A 1 111 ? -2.534 -6.062 -4.989 1.00 96.56 111 GLY A O 1
ATOM 829 N N . ALA A 1 112 ? -3.189 -7.377 -6.688 1.00 97.00 112 ALA A N 1
ATOM 830 C CA . ALA A 1 112 ? -2.610 -8.626 -6.180 1.00 97.00 112 ALA A CA 1
ATOM 831 C C . ALA A 1 112 ? -1.080 -8.600 -5.988 1.00 97.00 112 ALA A C 1
ATOM 833 O O . ALA A 1 112 ? -0.520 -9.524 -5.406 1.00 97.00 112 ALA A O 1
ATOM 834 N N . GLN A 1 113 ? -0.394 -7.564 -6.476 1.00 97.44 113 GLN A N 1
ATOM 835 C CA . GLN A 1 113 ? 1.046 -7.403 -6.278 1.00 97.44 113 GLN A CA 1
ATOM 836 C C . GLN A 1 113 ? 1.404 -6.982 -4.849 1.00 97.44 113 GLN A C 1
ATOM 838 O O . GLN A 1 113 ? 2.563 -7.124 -4.453 1.00 97.44 113 GLN A O 1
ATOM 843 N N . ILE A 1 114 ? 0.430 -6.468 -4.088 1.00 98.19 114 ILE A N 1
ATOM 844 C CA . ILE A 1 114 ? 0.639 -6.039 -2.710 1.00 98.19 114 ILE A CA 1
ATOM 845 C C . ILE A 1 114 ? -0.285 -6.765 -1.733 1.00 98.19 114 ILE A C 1
ATOM 847 O O . ILE A 1 114 ? -1.402 -7.164 -2.064 1.00 98.19 114 ILE A O 1
ATOM 851 N N . ARG A 1 115 ? 0.196 -6.877 -0.499 1.00 98.25 115 ARG A N 1
ATOM 852 C CA . ARG A 1 115 ? -0.534 -7.329 0.680 1.00 98.25 115 ARG A CA 1
ATOM 853 C C . ARG A 1 115 ? -0.536 -6.199 1.694 1.00 98.25 115 ARG A C 1
ATOM 855 O O . ARG A 1 115 ? 0.532 -5.750 2.103 1.00 98.25 115 ARG A O 1
ATOM 862 N N . LEU A 1 116 ? -1.713 -5.751 2.104 1.00 98.31 116 LEU A N 1
ATOM 863 C CA . LEU A 1 116 ? -1.869 -4.784 3.185 1.00 98.31 116 LEU A CA 1
ATOM 864 C C . LEU A 1 116 ? -2.247 -5.524 4.467 1.00 98.31 116 LEU A C 1
ATOM 866 O O . LEU A 1 116 ? -3.122 -6.390 4.459 1.00 98.31 116 LEU A O 1
ATOM 870 N N . VAL A 1 117 ? -1.576 -5.165 5.551 1.00 98.50 117 VAL A N 1
ATOM 871 C CA . VAL A 1 117 ? -1.736 -5.718 6.892 1.00 98.50 117 VAL A CA 1
ATOM 872 C C . VAL A 1 117 ? -2.028 -4.561 7.837 1.00 98.50 117 VAL A C 1
ATOM 874 O O . VAL A 1 117 ? -1.215 -3.645 7.944 1.00 98.50 117 VAL A O 1
ATOM 877 N N . TYR A 1 118 ? -3.162 -4.598 8.524 1.00 98.50 118 TYR A N 1
ATOM 878 C CA . TYR A 1 118 ? -3.535 -3.596 9.519 1.00 98.50 118 TYR A CA 1
ATOM 879 C C . TYR A 1 118 ? -3.349 -4.144 10.934 1.00 98.50 118 TYR A C 1
ATOM 881 O O . TYR A 1 118 ? -3.851 -5.221 11.264 1.00 98.50 118 TYR A O 1
ATOM 889 N N . ARG A 1 119 ? -2.668 -3.369 11.783 1.00 97.56 119 ARG A N 1
ATOM 890 C CA . ARG A 1 119 ? -2.448 -3.653 13.205 1.00 97.56 119 ARG A CA 1
ATOM 891 C C . ARG A 1 119 ? -2.952 -2.485 14.058 1.00 97.56 119 ARG A C 1
ATOM 893 O O . ARG A 1 119 ? -2.425 -1.375 13.939 1.00 97.56 119 ARG A O 1
ATOM 900 N N . PRO A 1 120 ? -3.952 -2.685 14.931 1.00 96.75 120 PRO A N 1
ATOM 901 C CA . PRO A 1 120 ? -4.412 -1.616 15.805 1.00 96.75 120 PRO A CA 1
ATOM 902 C C . PRO A 1 120 ? -3.344 -1.278 16.855 1.00 96.75 120 PRO A C 1
ATOM 904 O O . PRO A 1 120 ? -2.789 -2.158 17.504 1.00 96.75 120 PRO A O 1
ATOM 907 N N . PHE A 1 121 ? -3.095 0.011 17.067 1.00 97.69 121 PHE A N 1
ATOM 908 C CA . PHE A 1 121 ? -2.304 0.529 18.181 1.00 97.69 121 PHE A CA 1
ATOM 909 C C . PHE A 1 121 ? -3.033 1.726 18.807 1.00 97.69 121 PHE A C 1
ATOM 911 O O . PHE A 1 121 ? -2.723 2.881 18.506 1.00 97.69 121 PHE A O 1
ATOM 918 N N . PRO A 1 122 ? -4.047 1.472 19.655 1.00 97.50 122 PRO A N 1
ATOM 919 C CA . PRO A 1 122 ? -4.870 2.530 20.223 1.00 97.50 122 PRO A CA 1
ATOM 920 C C . PRO A 1 122 ? -4.048 3.406 21.180 1.00 97.50 122 PRO A C 1
ATOM 922 O O . PRO A 1 122 ? -3.523 2.957 22.201 1.00 97.50 122 PRO A O 1
ATOM 925 N N . LEU A 1 123 ? -3.979 4.699 20.898 1.00 97.00 123 LEU A N 1
ATOM 926 C CA . LEU A 1 123 ? -3.333 5.731 21.696 1.00 97.00 123 LEU A CA 1
ATOM 927 C C . LEU A 1 123 ? -4.257 6.183 22.834 1.00 97.00 123 LEU A C 1
ATOM 929 O O . LEU A 1 123 ? -4.637 7.348 22.931 1.00 97.00 123 LEU A O 1
ATOM 933 N N . THR A 1 124 ? -4.600 5.272 23.746 1.00 96.06 124 THR A N 1
ATOM 934 C CA . THR A 1 124 ? -5.566 5.520 24.839 1.00 96.06 124 THR A CA 1
ATOM 935 C C . THR A 1 124 ? -5.171 6.643 25.806 1.00 96.06 124 THR A C 1
ATOM 937 O O . THR A 1 124 ? -6.016 7.166 26.527 1.00 96.06 124 THR A O 1
ATOM 940 N N . LYS A 1 125 ? -3.896 7.054 25.815 1.00 94.88 125 LYS A N 1
ATOM 941 C CA . LYS A 1 125 ? -3.404 8.217 26.579 1.00 94.88 125 LYS A CA 1
ATOM 942 C C . LYS A 1 125 ? -3.645 9.560 25.875 1.00 94.88 125 LYS A C 1
ATOM 944 O O . LYS A 1 125 ? -3.500 10.602 26.504 1.00 94.88 125 LYS A O 1
ATOM 949 N N . VAL A 1 126 ? -3.958 9.531 24.582 1.00 96.44 126 VAL A N 1
ATOM 950 C CA . VAL A 1 126 ? -4.156 10.706 23.717 1.00 96.44 126 VAL A CA 1
ATOM 951 C C . VAL A 1 126 ? -5.630 10.866 23.348 1.00 96.44 126 VAL A C 1
ATOM 953 O O . VAL A 1 126 ? -6.133 11.985 23.268 1.00 96.44 126 VAL A O 1
ATOM 956 N N . TYR A 1 127 ? -6.320 9.748 23.137 1.00 97.69 127 TYR A N 1
ATOM 957 C CA . TYR A 1 127 ? -7.626 9.683 22.499 1.00 97.69 127 TYR A CA 1
ATOM 958 C C . TYR A 1 127 ? -8.617 8.880 23.352 1.00 97.69 127 TYR A C 1
ATOM 960 O O . TYR A 1 127 ? -8.377 7.724 23.700 1.00 97.69 127 TYR A O 1
ATOM 968 N N . ASP A 1 128 ? -9.751 9.503 23.674 1.00 98.19 128 ASP A N 1
ATOM 969 C CA . ASP A 1 128 ? -10.788 8.986 24.580 1.00 98.19 128 ASP A CA 1
ATOM 970 C C . ASP A 1 128 ? -11.636 7.846 23.989 1.00 98.19 128 ASP A C 1
ATOM 972 O O . ASP A 1 128 ? -12.290 7.111 24.728 1.00 98.19 128 ASP A O 1
ATOM 976 N N . LYS A 1 129 ? -11.617 7.677 22.665 1.00 98.62 129 LYS A N 1
ATOM 977 C CA . LYS A 1 129 ? -12.349 6.647 21.913 1.00 98.62 129 LYS A CA 1
ATOM 978 C C . LYS A 1 129 ? -11.417 5.679 21.173 1.00 98.62 129 LYS A C 1
ATOM 980 O O . LYS A 1 129 ? -11.914 4.805 20.464 1.00 98.62 129 LYS A O 1
ATOM 985 N N . ALA A 1 130 ? -10.094 5.767 21.350 1.00 98.31 130 ALA A N 1
ATOM 986 C CA . ALA A 1 130 ? -9.126 4.893 20.670 1.00 98.31 130 ALA A CA 1
ATOM 987 C C . ALA A 1 130 ? -9.375 3.400 20.945 1.00 98.31 130 ALA A C 1
ATOM 989 O O . ALA A 1 130 ? -9.475 2.601 20.019 1.00 98.31 130 ALA A O 1
ATOM 990 N N . ALA A 1 131 ? -9.557 3.017 22.214 1.00 98.44 131 ALA A N 1
ATOM 991 C CA . ALA A 1 131 ? -9.859 1.627 22.559 1.00 98.44 131 ALA A CA 1
ATOM 992 C C . ALA A 1 131 ? -11.223 1.185 22.007 1.00 98.44 131 ALA A C 1
ATOM 994 O O . ALA A 1 131 ? -11.323 0.133 21.388 1.00 98.44 131 ALA A O 1
ATOM 995 N N . LEU A 1 132 ? -12.265 2.002 22.194 1.00 98.75 132 LEU A N 1
ATOM 996 C CA . LEU A 1 132 ? -13.630 1.646 21.800 1.00 98.75 132 LEU A CA 1
ATOM 997 C C . LEU A 1 132 ? -13.795 1.530 20.275 1.00 98.75 132 LEU A C 1
ATOM 999 O O . LEU A 1 132 ? -14.523 0.669 19.794 1.00 98.75 132 LEU A O 1
ATOM 1003 N N . SER A 1 133 ? -13.102 2.369 19.503 1.00 98.81 133 SER A N 1
ATOM 1004 C CA . SER A 1 133 ? -13.097 2.285 18.037 1.00 98.81 133 SER A CA 1
ATOM 1005 C C . SER A 1 133 ? -12.347 1.048 17.532 1.00 98.81 133 SER A C 1
ATOM 1007 O O . SER A 1 133 ? -12.848 0.365 16.643 1.00 98.81 133 SER A O 1
ATOM 1009 N N . ALA A 1 134 ? -11.212 0.685 18.141 1.00 98.75 134 ALA A N 1
ATOM 1010 C CA . ALA A 1 134 ? -10.533 -0.578 17.842 1.00 98.75 134 ALA A CA 1
ATOM 1011 C C . ALA A 1 134 ? -11.399 -1.797 18.214 1.00 98.75 134 ALA A C 1
ATOM 1013 O O . ALA A 1 134 ? -11.540 -2.719 17.415 1.00 98.75 134 ALA A O 1
ATOM 1014 N N . GLN A 1 135 ? -12.065 -1.766 19.372 1.00 98.88 135 GLN A N 1
ATOM 1015 C CA . GLN A 1 135 ? -12.988 -2.824 19.801 1.00 98.88 135 GLN A CA 1
ATOM 1016 C C . GLN A 1 135 ? -14.181 -2.965 18.852 1.00 98.88 135 GLN A C 1
ATOM 1018 O O . GLN A 1 135 ? -14.629 -4.079 18.602 1.00 98.88 135 GLN A O 1
ATOM 1023 N N . ALA A 1 136 ? -14.678 -1.862 18.285 1.00 98.88 136 ALA A N 1
ATOM 1024 C CA . ALA A 1 136 ? -15.729 -1.905 17.273 1.00 98.88 136 ALA A CA 1
ATOM 1025 C C . ALA A 1 136 ? -15.275 -2.627 15.998 1.00 98.88 136 ALA A C 1
ATOM 1027 O O . ALA A 1 136 ? -16.038 -3.417 15.441 1.00 98.88 136 ALA A O 1
ATOM 1028 N N . ALA A 1 137 ? -14.041 -2.387 15.548 1.00 98.81 137 ALA A N 1
ATOM 1029 C CA . ALA A 1 137 ? -13.478 -3.096 14.404 1.00 98.81 137 ALA A CA 1
ATOM 1030 C C . ALA A 1 137 ? -13.337 -4.602 14.687 1.00 98.81 137 ALA A C 1
ATOM 1032 O O . ALA A 1 137 ? -13.753 -5.411 13.859 1.00 98.81 137 ALA A O 1
ATOM 1033 N N . GLU A 1 138 ? -12.871 -4.985 15.880 1.00 98.75 138 GLU A N 1
ATOM 1034 C CA . GLU A 1 138 ? -12.789 -6.398 16.286 1.00 98.75 138 GLU A CA 1
ATOM 1035 C C . GLU A 1 138 ? -14.169 -7.051 16.459 1.00 98.75 138 GLU A C 1
ATOM 1037 O O . GLU A 1 138 ? -14.397 -8.167 16.000 1.00 98.75 138 GLU A O 1
ATOM 1042 N N . ALA A 1 139 ? -15.149 -6.348 17.031 1.00 98.81 139 ALA A N 1
ATOM 1043 C CA . ALA A 1 139 ? -16.522 -6.847 17.136 1.00 98.81 139 ALA A CA 1
ATOM 1044 C C . ALA A 1 139 ? -17.155 -7.086 15.754 1.00 98.81 139 ALA A C 1
ATOM 1046 O O . ALA A 1 139 ? -17.925 -8.031 15.567 1.00 98.81 139 ALA A O 1
ATOM 1047 N N . ALA A 1 140 ? -16.824 -6.251 14.764 1.00 98.81 140 ALA A N 1
ATOM 1048 C CA . ALA A 1 140 ? -17.210 -6.484 13.377 1.00 98.81 140 ALA A CA 1
ATOM 1049 C C . ALA A 1 140 ? -16.411 -7.638 12.742 1.00 98.81 140 ALA A C 1
ATOM 1051 O O . ALA A 1 140 ? -16.966 -8.403 11.948 1.00 98.81 140 ALA A O 1
ATOM 1052 N N . ASN A 1 141 ? -15.138 -7.816 13.109 1.00 98.44 141 ASN A N 1
ATOM 1053 C CA . ASN A 1 141 ? -14.306 -8.935 12.660 1.00 98.44 141 ASN A CA 1
ATOM 1054 C C . ASN A 1 141 ? -14.889 -10.297 13.059 1.00 98.44 141 ASN A C 1
ATOM 1056 O O . ASN A 1 141 ? -14.914 -11.211 12.238 1.00 98.44 141 ASN A O 1
ATOM 1060 N N . LEU A 1 142 ? -15.483 -10.408 14.252 1.00 98.06 142 LEU A N 1
ATOM 1061 C CA . LEU A 1 142 ? -16.200 -11.617 14.697 1.00 98.06 142 LEU A CA 1
ATOM 1062 C C . LEU A 1 142 ? -17.393 -12.001 13.800 1.00 98.06 142 LEU A C 1
ATOM 1064 O O . LEU A 1 142 ? -17.965 -13.082 13.944 1.00 98.06 142 LEU A O 1
ATOM 1068 N N . GLN A 1 143 ? -17.785 -11.123 12.874 1.00 98.38 143 GLN A N 1
ATOM 1069 C CA . GLN A 1 143 ? -18.814 -11.355 11.860 1.00 98.38 143 GLN A CA 1
ATOM 1070 C C . GLN A 1 143 ? -18.260 -11.264 10.423 1.00 98.38 143 GLN A C 1
ATOM 1072 O O . GLN A 1 143 ? -19.032 -11.190 9.469 1.00 98.38 143 GLN A O 1
ATOM 1077 N N . GLY A 1 144 ? -16.932 -11.265 10.247 1.00 97.62 144 GLY A N 1
ATOM 1078 C CA . GLY A 1 144 ? -16.261 -11.187 8.943 1.00 97.62 144 GLY A CA 1
ATOM 1079 C C . GLY A 1 144 ? -16.318 -9.804 8.287 1.00 97.62 144 GLY A C 1
ATOM 1080 O O . GLY A 1 144 ? -16.231 -9.696 7.065 1.00 97.62 144 GLY A O 1
ATOM 1081 N N . LYS A 1 145 ? -16.512 -8.747 9.082 1.00 98.44 145 LYS A N 1
ATOM 1082 C CA . LYS A 1 145 ? -16.781 -7.372 8.627 1.00 98.44 145 LYS A CA 1
ATOM 1083 C C . LYS A 1 145 ? -15.759 -6.356 9.138 1.00 98.44 145 LYS A C 1
ATOM 1085 O O . LYS A 1 145 ? -16.075 -5.174 9.275 1.00 98.44 145 LYS A O 1
ATOM 1090 N N . PHE A 1 146 ? -14.528 -6.801 9.401 1.00 98.56 146 PHE A N 1
ATOM 1091 C CA . PHE A 1 146 ? -13.451 -5.923 9.864 1.00 98.56 146 PHE A CA 1
ATOM 1092 C C . PHE A 1 146 ? -13.244 -4.728 8.924 1.00 98.56 146 PHE A C 1
ATOM 1094 O O . PHE A 1 146 ? -13.364 -3.584 9.353 1.00 98.56 146 PHE A O 1
ATOM 1101 N N . TRP A 1 147 ? -12.998 -4.983 7.632 1.00 98.06 147 TRP A N 1
ATOM 1102 C CA . TRP A 1 147 ? -12.701 -3.928 6.656 1.00 98.06 147 TRP A CA 1
ATOM 1103 C C . TRP A 1 147 ? -13.875 -2.965 6.436 1.00 98.06 147 TRP A C 1
ATOM 1105 O O . TRP A 1 147 ? -13.662 -1.771 6.233 1.00 98.06 147 TRP A O 1
ATOM 1115 N N . ASP A 1 148 ? -15.114 -3.455 6.527 1.00 98.56 148 ASP A N 1
ATOM 1116 C CA . ASP A 1 148 ? -16.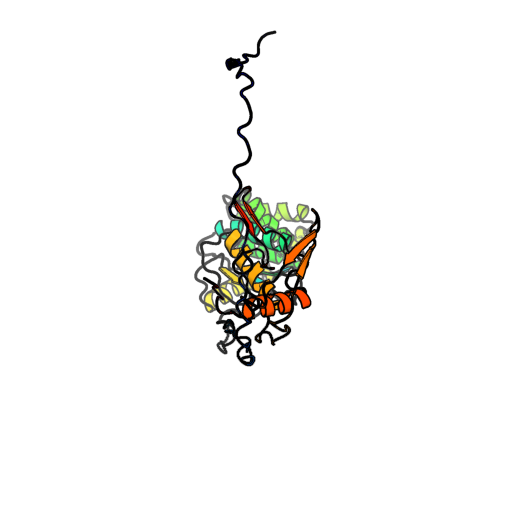315 -2.619 6.456 1.00 98.56 148 ASP A CA 1
ATOM 1117 C C . ASP A 1 148 ? -16.366 -1.619 7.628 1.00 98.56 148 ASP A C 1
ATOM 1119 O O . ASP A 1 148 ? -16.571 -0.420 7.420 1.00 98.56 148 ASP A O 1
ATOM 1123 N N . MET A 1 149 ? -16.110 -2.086 8.856 1.00 98.81 149 MET A N 1
ATOM 1124 C CA . MET A 1 149 ? -16.044 -1.220 10.038 1.00 98.81 149 MET A CA 1
ATOM 1125 C C . MET A 1 149 ? -14.813 -0.306 10.019 1.00 98.81 149 MET A C 1
ATOM 1127 O O . MET A 1 149 ? -14.937 0.881 10.310 1.00 98.81 149 MET A O 1
ATOM 1131 N N . HIS A 1 150 ? -13.647 -0.818 9.623 1.00 98.62 150 HIS A N 1
ATOM 1132 C CA . HIS A 1 150 ? -12.414 -0.046 9.453 1.00 98.62 150 HIS A CA 1
ATOM 1133 C C . HIS A 1 150 ? -12.638 1.164 8.536 1.00 98.62 150 HIS A C 1
ATOM 1135 O O . HIS A 1 150 ? -12.358 2.308 8.906 1.00 98.62 150 HIS A O 1
ATOM 1141 N N . ASN A 1 151 ? -13.216 0.922 7.357 1.00 98.00 151 ASN A N 1
ATOM 1142 C CA . ASN A 1 151 ? -13.489 1.966 6.375 1.00 98.00 151 ASN A CA 1
ATOM 1143 C C . ASN A 1 151 ? -14.543 2.959 6.875 1.00 98.00 151 ASN A C 1
ATOM 1145 O O . ASN A 1 151 ? -14.423 4.157 6.620 1.00 98.00 151 ASN A O 1
ATOM 1149 N N . LEU A 1 152 ? -15.557 2.491 7.610 1.00 98.56 152 LEU A N 1
ATOM 1150 C CA . LEU A 1 152 ? -16.569 3.357 8.212 1.00 98.56 152 LEU A CA 1
ATOM 1151 C C . LEU A 1 152 ? -15.976 4.268 9.298 1.00 98.56 152 LEU A C 1
ATOM 1153 O O . LEU A 1 152 ? -16.268 5.465 9.306 1.00 98.56 152 LEU A O 1
ATOM 1157 N N . LEU A 1 153 ? -15.139 3.729 10.187 1.00 98.75 153 LEU A N 1
ATOM 1158 C CA . LEU A 1 153 ? -14.520 4.480 11.281 1.00 98.75 153 LEU A CA 1
ATOM 1159 C C . LEU A 1 153 ? -13.651 5.620 10.749 1.00 98.75 153 LEU A C 1
ATOM 1161 O O . LEU A 1 153 ? -13.850 6.767 11.154 1.00 98.75 153 LEU A O 1
ATOM 1165 N N . PHE A 1 154 ? -12.752 5.335 9.804 1.00 98.44 154 PHE A N 1
ATOM 1166 C CA . PHE A 1 154 ? -11.903 6.361 9.194 1.00 98.44 154 PHE A CA 1
ATOM 1167 C C . PHE A 1 154 ? -12.677 7.292 8.256 1.00 98.44 154 PHE A C 1
ATOM 1169 O O . PHE A 1 154 ? -12.527 8.513 8.333 1.00 98.44 154 PHE A O 1
ATOM 1176 N N . GLY A 1 155 ? -13.541 6.745 7.399 1.00 97.44 155 GLY A N 1
ATOM 1177 C CA . GLY A 1 155 ? -14.290 7.517 6.404 1.00 97.44 155 GLY A CA 1
ATOM 1178 C C . GLY A 1 155 ? -15.287 8.503 7.014 1.00 97.44 155 GLY A C 1
ATOM 1179 O O . GLY A 1 155 ? -15.600 9.521 6.400 1.00 97.44 155 GLY A O 1
ATOM 1180 N N . ARG A 1 156 ? -15.763 8.235 8.236 1.00 97.69 156 ARG A N 1
ATOM 1181 C CA . ARG A 1 156 ? -16.727 9.081 8.961 1.00 97.69 156 ARG A CA 1
ATOM 1182 C C . ARG A 1 156 ? -16.160 9.643 10.264 1.00 97.69 156 ARG A C 1
ATOM 1184 O O . ARG A 1 156 ? -16.927 10.057 11.129 1.00 97.69 156 ARG A O 1
ATOM 1191 N N . GLN A 1 157 ? -14.831 9.714 10.392 1.00 98.06 157 GLN A N 1
ATOM 1192 C CA . GLN A 1 157 ? -14.144 10.196 11.598 1.00 98.06 157 GLN A CA 1
ATOM 1193 C C . GLN A 1 157 ? -14.658 11.561 12.074 1.00 98.06 157 GLN A C 1
ATOM 1195 O O . GLN A 1 157 ? -14.892 11.762 13.264 1.00 98.06 157 GLN A O 1
ATOM 1200 N N . ALA A 1 158 ? -14.924 12.479 11.141 1.00 97.44 158 ALA A N 1
ATOM 1201 C CA . ALA A 1 158 ? -15.443 13.811 11.447 1.00 97.44 158 ALA A CA 1
ATOM 1202 C C . ALA A 1 158 ? -16.814 13.803 12.152 1.00 97.44 158 ALA A C 1
ATOM 1204 O O . ALA A 1 158 ? -17.114 14.728 12.906 1.00 97.44 158 ALA A O 1
ATOM 1205 N N . GLU A 1 159 ? -17.642 12.781 11.928 1.00 98.19 159 GLU A N 1
ATOM 1206 C CA . GLU A 1 159 ? -18.977 12.691 12.526 1.00 98.19 159 GLU A CA 1
ATOM 1207 C C . GLU A 1 159 ? -18.930 12.300 13.999 1.00 98.19 159 GLU A C 1
ATOM 1209 O O . GLU A 1 159 ? -19.755 12.759 14.788 1.00 98.19 159 GLU A O 1
ATOM 1214 N N . TRP A 1 160 ? -17.963 11.461 14.374 1.00 98.38 160 TRP A N 1
ATOM 1215 C CA . TRP A 1 160 ? -17.868 10.930 15.727 1.00 98.38 160 TRP A CA 1
ATOM 1216 C C . TRP A 1 160 ? -16.741 11.540 16.566 1.00 98.38 160 TRP A C 1
ATOM 1218 O O . TRP A 1 160 ? -16.730 11.364 17.784 1.00 98.38 160 TRP A O 1
ATOM 1228 N N . TRP A 1 161 ? -15.830 12.309 15.962 1.00 97.81 161 TRP A N 1
ATOM 1229 C CA . TRP A 1 161 ? -14.690 12.943 16.637 1.00 97.81 161 TRP A CA 1
ATOM 1230 C C . TRP A 1 161 ? -15.081 13.694 17.920 1.00 97.81 161 TRP A C 1
ATOM 1232 O O . TRP A 1 161 ? -14.487 13.482 18.980 1.00 97.81 161 TRP A O 1
ATOM 1242 N N . ASN A 1 162 ? -16.109 14.544 17.820 1.00 97.62 162 ASN A N 1
ATOM 1243 C CA . ASN A 1 162 ? -16.582 15.411 18.905 1.00 97.62 162 ASN A CA 1
ATOM 1244 C C . ASN A 1 162 ? -17.624 14.750 19.821 1.00 97.62 162 ASN A C 1
ATOM 1246 O O . ASN A 1 162 ? -18.128 15.404 20.733 1.00 97.62 162 ASN A O 1
ATOM 1250 N N . LEU A 1 163 ? -17.980 13.485 19.582 1.00 98.62 163 LEU A N 1
ATOM 1251 C CA . LEU A 1 163 ? -18.886 12.759 20.464 1.00 98.62 163 LEU A CA 1
ATOM 1252 C C . LEU A 1 163 ? -18.171 12.390 21.763 1.00 98.62 163 LEU A C 1
ATOM 1254 O O . LEU A 1 163 ? -16.980 12.054 21.765 1.00 98.62 163 LEU A O 1
ATOM 1258 N N . THR A 1 164 ? -18.920 12.390 22.864 1.00 98.69 164 THR A N 1
ATOM 1259 C CA . THR A 1 164 ? -18.468 11.727 24.091 1.00 98.69 164 THR A CA 1
ATOM 1260 C C . THR A 1 164 ? -18.353 10.213 23.859 1.00 98.69 164 THR A C 1
ATOM 1262 O O . THR A 1 164 ? -18.985 9.691 22.936 1.00 98.69 164 THR A O 1
ATOM 1265 N N . PRO A 1 165 ? -17.599 9.470 24.689 1.00 98.50 165 PRO A N 1
ATOM 1266 C CA . PRO A 1 165 ? -17.517 8.013 24.570 1.00 98.50 165 PRO A CA 1
ATOM 1267 C C . PRO A 1 165 ? -18.888 7.313 24.535 1.00 98.50 165 PRO A C 1
ATOM 1269 O O . PRO A 1 165 ? -19.119 6.482 23.661 1.00 98.50 165 PRO A O 1
ATOM 1272 N N . ASP A 1 166 ? -19.833 7.717 25.390 1.00 98.38 166 ASP A N 1
ATOM 1273 C CA . ASP A 1 166 ? -21.192 7.148 25.418 1.00 98.38 166 ASP A CA 1
ATOM 1274 C C . ASP A 1 166 ? -21.986 7.455 24.137 1.00 98.38 166 ASP A C 1
ATOM 1276 O O . ASP A 1 166 ? -22.719 6.615 23.609 1.00 98.38 166 ASP A O 1
ATOM 1280 N N . GLN A 1 167 ? -21.847 8.675 23.609 1.00 98.75 167 GLN A N 1
ATOM 1281 C CA . GLN A 1 167 ? -22.483 9.058 22.348 1.00 98.75 167 GLN A CA 1
ATOM 1282 C C . GLN A 1 167 ? -21.876 8.300 21.166 1.00 98.75 167 GLN A C 1
ATOM 1284 O O . GLN A 1 167 ? -22.604 7.899 20.259 1.00 98.75 167 GLN A O 1
ATOM 1289 N N . PHE A 1 168 ? -20.562 8.085 21.181 1.00 98.81 168 PHE A N 1
ATOM 1290 C CA . PHE A 1 168 ? -19.870 7.315 20.159 1.00 98.81 168 PHE A CA 1
ATOM 1291 C C . PHE A 1 168 ? -20.268 5.839 20.188 1.00 98.81 168 PHE A C 1
ATOM 1293 O O . PHE A 1 168 ? -20.559 5.271 19.142 1.00 98.81 168 PHE A O 1
ATOM 1300 N N . GLU A 1 169 ? -20.376 5.227 21.365 1.00 98.62 169 GLU A N 1
ATOM 1301 C CA . GLU A 1 169 ? -20.892 3.862 21.512 1.00 98.62 169 GLU A CA 1
ATOM 1302 C C . GLU A 1 169 ? -22.298 3.713 20.928 1.00 98.62 169 GLU A C 1
ATOM 1304 O O . GLU A 1 169 ? -22.584 2.770 20.184 1.00 98.62 169 GLU A O 1
ATOM 1309 N N . LYS A 1 170 ? -23.176 4.681 21.211 1.00 98.50 170 LYS A N 1
ATOM 1310 C CA . LYS A 1 170 ? -24.510 4.717 20.610 1.00 98.50 170 LYS A CA 1
ATOM 1311 C C . LYS A 1 170 ? -24.426 4.827 19.085 1.00 98.50 170 LYS A C 1
ATOM 1313 O O . LYS A 1 170 ? -25.096 4.061 18.394 1.00 98.50 170 LYS A O 1
ATOM 1318 N N . TRP A 1 171 ? -23.587 5.730 18.576 1.00 98.69 171 TRP A N 1
ATOM 1319 C CA . TRP A 1 171 ? -23.365 5.916 17.141 1.00 98.69 171 TRP A CA 1
ATOM 1320 C C . TRP A 1 171 ? -22.877 4.625 16.469 1.00 98.69 171 TRP A C 1
ATOM 1322 O O . TRP A 1 171 ? -23.428 4.241 15.439 1.00 98.69 171 TRP A O 1
ATOM 1332 N N . LEU A 1 172 ? -21.929 3.900 17.075 1.00 98.75 172 LEU A N 1
ATOM 1333 C CA . LEU A 1 172 ? -21.448 2.597 16.596 1.00 98.75 172 LEU A CA 1
ATOM 1334 C C . LEU A 1 172 ? -22.587 1.578 16.498 1.00 98.75 172 LEU A C 1
ATOM 1336 O O . LEU A 1 172 ? -22.741 0.899 15.482 1.00 98.75 172 LEU A O 1
ATOM 1340 N N . GLY A 1 173 ? -23.424 1.503 17.533 1.00 98.06 173 GLY A N 1
ATOM 1341 C CA . GLY A 1 173 ? -24.592 0.627 17.549 1.00 98.06 173 GLY A CA 1
ATOM 1342 C C . GLY A 1 173 ? -25.626 0.952 16.464 1.00 98.06 173 GLY A C 1
ATOM 1343 O O . GLY A 1 173 ? -26.339 0.049 16.031 1.00 98.06 173 GLY A O 1
ATOM 1344 N N . GLU A 1 174 ? -25.714 2.210 16.027 1.00 98.12 174 GLU A N 1
ATOM 1345 C CA . GLU A 1 174 ? -26.555 2.651 14.903 1.00 98.12 174 GLU A CA 1
ATOM 1346 C C . GLU A 1 174 ? -25.917 2.332 13.540 1.00 98.12 174 GLU A C 1
ATOM 1348 O O . GLU A 1 174 ? -26.640 2.066 12.580 1.00 98.12 174 GLU A O 1
ATOM 1353 N N . GLN A 1 175 ? -24.581 2.294 13.453 1.00 98.38 175 GLN A N 1
ATOM 1354 C CA . GLN A 1 175 ? -23.860 1.950 12.219 1.00 98.38 175 GLN A CA 1
ATOM 1355 C C . GLN A 1 175 ? -23.814 0.443 11.935 1.00 98.38 175 GLN A C 1
ATOM 1357 O O . GLN A 1 175 ? -23.602 0.051 10.788 1.00 98.38 175 GLN A O 1
ATOM 1362 N N . ALA A 1 176 ? -24.056 -0.408 12.936 1.00 97.56 176 ALA A N 1
ATOM 1363 C CA . ALA A 1 176 ? -23.995 -1.860 12.776 1.00 97.56 176 ALA A CA 1
ATOM 1364 C C . ALA A 1 176 ? -24.947 -2.389 11.682 1.00 97.56 176 ALA A C 1
ATOM 1366 O O . ALA A 1 176 ? -24.526 -3.120 10.786 1.00 97.56 176 ALA A O 1
ATOM 1367 N N . GLY A 1 177 ? -26.218 -1.976 11.714 1.00 96.75 177 GLY A N 1
ATOM 1368 C CA . GLY A 1 177 ? -27.230 -2.402 10.740 1.00 96.75 177 GLY A CA 1
ATOM 1369 C C . GLY A 1 177 ? -26.872 -2.059 9.284 1.00 96.75 177 GLY A C 1
ATOM 1370 O O . GLY A 1 177 ? -26.876 -2.959 8.445 1.00 96.75 177 GLY A O 1
ATOM 1371 N N . PRO A 1 178 ? -26.517 -0.798 8.964 1.00 9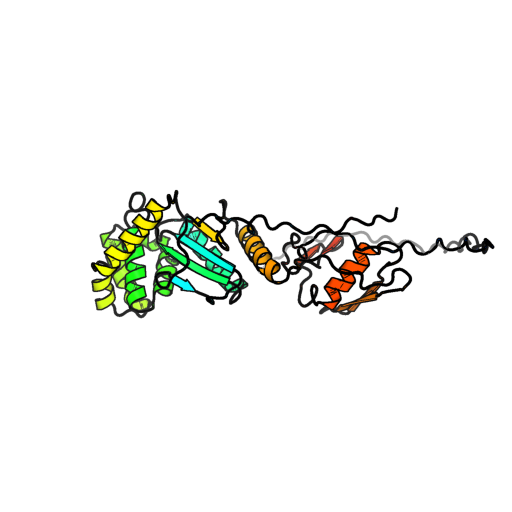7.44 178 PRO A N 1
ATOM 1372 C CA . PRO A 1 178 ? -26.047 -0.402 7.633 1.00 97.44 178 PRO A CA 1
ATOM 1373 C C . PRO A 1 178 ? -24.840 -1.188 7.097 1.00 97.44 178 PRO A C 1
ATOM 1375 O O . PRO A 1 178 ? -24.728 -1.355 5.885 1.00 97.44 178 PRO A O 1
ATOM 1378 N N . LEU A 1 179 ? -23.961 -1.693 7.970 1.00 97.50 179 LEU A N 1
ATOM 1379 C CA . LEU A 1 179 ? -22.825 -2.547 7.587 1.00 97.50 179 LEU A CA 1
ATOM 1380 C C . LEU A 1 179 ? -23.212 -4.023 7.367 1.00 97.50 179 LEU A C 1
ATOM 1382 O O . LEU A 1 179 ? -22.366 -4.844 7.007 1.00 97.50 179 LEU A O 1
ATOM 1386 N N . GLY A 1 180 ? -24.482 -4.376 7.586 1.00 97.94 180 GLY A N 1
ATOM 1387 C CA . GLY A 1 180 ? -24.976 -5.748 7.498 1.00 97.94 180 GLY A CA 1
ATOM 1388 C C . GLY A 1 180 ? -24.581 -6.624 8.689 1.00 97.94 180 GLY A C 1
ATOM 1389 O O . GLY A 1 180 ? -24.575 -7.845 8.556 1.00 97.94 180 GLY A O 1
ATOM 1390 N N . LEU A 1 181 ? -24.238 -6.024 9.834 1.00 98.56 181 LEU A N 1
ATOM 1391 C CA . LEU A 1 181 ? -23.937 -6.747 11.071 1.00 98.56 181 LEU A CA 1
ATOM 1392 C C . LEU A 1 181 ? -25.223 -7.151 11.798 1.00 98.56 181 LEU A C 1
ATOM 1394 O O . LEU A 1 181 ? -26.199 -6.393 11.844 1.00 98.56 181 LEU A O 1
ATOM 1398 N N . GLU A 1 182 ? -25.194 -8.301 12.471 1.00 98.44 182 GLU A N 1
ATOM 1399 C CA . GLU A 1 182 ? -26.201 -8.620 13.477 1.00 98.44 182 GLU A CA 1
ATOM 1400 C C . GLU A 1 182 ? -25.999 -7.667 14.662 1.00 98.44 182 GLU A C 1
ATOM 1402 O O . GLU A 1 182 ? -24.973 -7.677 15.348 1.00 98.44 182 GLU A O 1
ATOM 1407 N N . THR A 1 183 ? -26.961 -6.763 14.839 1.00 97.94 183 THR A N 1
ATOM 1408 C CA . THR A 1 183 ? -26.811 -5.586 15.698 1.00 97.94 183 THR A CA 1
ATOM 1409 C C . THR A 1 183 ? -26.782 -5.953 17.179 1.00 97.94 183 THR A C 1
ATOM 1411 O O . THR A 1 183 ? -26.077 -5.294 17.945 1.00 97.94 183 THR A O 1
ATOM 1414 N N . ALA A 1 184 ? -27.527 -6.975 17.611 1.00 98.00 184 ALA A N 1
ATOM 1415 C CA . ALA A 1 184 ? -27.524 -7.389 19.013 1.00 98.00 184 ALA A CA 1
ATOM 1416 C C . ALA A 1 184 ? -26.178 -8.020 19.396 1.00 98.00 184 ALA A C 1
ATOM 1418 O O . ALA A 1 184 ? -25.584 -7.630 20.403 1.00 98.00 184 ALA A O 1
ATOM 1419 N N . LYS A 1 185 ? -25.657 -8.913 18.553 1.00 98.44 185 LYS A N 1
ATOM 1420 C CA . LYS A 1 185 ? -24.341 -9.538 18.669 1.00 98.44 185 LYS A CA 1
ATOM 1421 C C . LYS A 1 185 ? -23.236 -8.499 18.626 1.00 98.44 185 LYS A C 1
ATOM 1423 O O . LYS A 1 185 ? -22.408 -8.488 19.522 1.00 98.44 185 LYS A O 1
ATOM 1428 N N . PHE A 1 186 ? -23.270 -7.566 17.674 1.00 98.75 186 PHE A N 1
ATOM 1429 C CA . PHE A 1 186 ? -22.283 -6.485 17.614 1.00 98.75 186 PHE A CA 1
ATOM 1430 C C . PHE A 1 186 ? -22.232 -5.680 18.920 1.00 98.75 186 PHE A C 1
ATOM 1432 O O . PHE A 1 186 ? -21.155 -5.442 19.456 1.00 98.75 186 PHE A O 1
ATOM 1439 N N . LYS A 1 187 ? -23.391 -5.294 19.471 1.00 98.12 187 LYS A N 1
ATOM 1440 C CA . LYS A 1 187 ? -23.459 -4.547 20.738 1.00 98.12 187 LYS A CA 1
ATOM 1441 C C . LYS A 1 187 ? -22.958 -5.360 21.932 1.00 98.12 187 LYS A C 1
ATOM 1443 O O . LYS A 1 187 ? -22.326 -4.789 22.814 1.00 98.12 187 LYS A O 1
ATOM 1448 N N . ALA A 1 188 ? -23.241 -6.661 21.969 1.00 98.31 188 ALA A N 1
ATOM 1449 C CA . ALA A 1 188 ? -22.731 -7.553 23.008 1.00 98.31 188 ALA A CA 1
ATOM 1450 C C . ALA A 1 188 ? -21.207 -7.731 22.904 1.00 98.31 188 ALA A C 1
ATOM 1452 O O . ALA A 1 188 ? -20.505 -7.695 23.915 1.00 98.31 188 ALA A O 1
ATOM 1453 N N . ASP A 1 189 ? -20.700 -7.861 21.679 1.00 98.62 189 ASP A N 1
ATOM 1454 C CA . ASP A 1 189 ? -19.292 -8.115 21.394 1.00 98.62 189 ASP A CA 1
ATOM 1455 C C . ASP A 1 189 ? -18.430 -6.851 21.558 1.00 98.62 189 ASP A C 1
ATOM 1457 O O . ASP A 1 189 ? -17.263 -6.963 21.931 1.00 98.62 189 ASP A O 1
ATOM 1461 N N . LEU A 1 190 ? -19.000 -5.651 21.374 1.00 98.38 190 LEU A N 1
ATOM 1462 C CA . LEU A 1 190 ? -18.298 -4.357 21.417 1.00 98.38 190 LEU A CA 1
ATOM 1463 C C . LEU A 1 190 ? -17.455 -4.141 22.680 1.00 98.38 190 LEU A C 1
ATOM 1465 O O . LEU A 1 190 ? -16.403 -3.522 22.607 1.00 98.38 190 LEU A O 1
ATOM 1469 N N . LYS A 1 191 ? -17.904 -4.643 23.832 1.00 97.75 191 LYS A N 1
ATOM 1470 C CA . LYS A 1 191 ? -17.163 -4.579 25.106 1.00 97.75 191 LYS A CA 1
ATOM 1471 C C . LYS A 1 191 ? -17.008 -5.954 25.753 1.00 97.75 191 LYS A C 1
ATOM 1473 O O . LYS A 1 191 ? -16.885 -6.065 26.974 1.00 97.75 191 LYS A O 1
ATOM 1478 N N . SER A 1 192 ? -17.078 -7.010 24.948 1.00 98.62 192 SER A N 1
ATOM 1479 C CA . SER A 1 192 ? -16.854 -8.369 25.430 1.00 98.62 192 SER A CA 1
ATOM 1480 C C . SER A 1 192 ? -15.415 -8.533 25.938 1.00 98.62 192 SER A C 1
ATOM 1482 O O . SER A 1 192 ? -14.513 -7.828 25.480 1.00 98.62 192 SER A O 1
ATOM 1484 N N . PRO A 1 193 ? -15.152 -9.483 26.855 1.00 98.56 193 PRO A N 1
ATOM 1485 C CA . PRO A 1 193 ? -13.786 -9.787 27.268 1.00 98.56 193 PRO A CA 1
ATOM 1486 C C . PRO A 1 193 ? -12.855 -10.094 26.088 1.00 98.56 193 PRO A C 1
ATOM 1488 O O . PRO A 1 193 ? -11.685 -9.744 26.140 1.00 98.56 193 PRO A O 1
ATOM 1491 N N . GLU A 1 194 ? -13.366 -10.705 25.017 1.00 97.81 194 GLU A N 1
ATOM 1492 C CA . GLU A 1 194 ? -12.592 -11.027 23.816 1.00 97.81 194 GLU A CA 1
ATOM 1493 C C . GLU A 1 194 ? -12.075 -9.769 23.103 1.00 97.81 194 GLU A C 1
ATOM 1495 O O . GLU A 1 194 ? -10.862 -9.606 22.963 1.00 97.81 194 GLU A O 1
ATOM 1500 N N . THR A 1 195 ? -12.960 -8.840 22.726 1.00 98.31 195 THR A N 1
ATOM 1501 C CA . THR A 1 195 ? -12.561 -7.613 22.010 1.00 98.31 195 THR A CA 1
ATOM 1502 C C . THR A 1 195 ? -11.737 -6.679 22.890 1.00 98.31 195 THR A C 1
ATOM 1504 O O . THR A 1 195 ? -10.772 -6.077 22.417 1.00 98.31 195 THR A O 1
ATOM 1507 N N . VAL A 1 196 ? -12.054 -6.594 24.187 1.00 98.38 196 VAL A N 1
ATOM 1508 C CA . VAL A 1 196 ? -11.251 -5.828 25.149 1.00 98.38 196 VAL A CA 1
ATOM 1509 C C . VAL A 1 196 ? -9.837 -6.399 25.252 1.00 98.38 196 VAL A C 1
ATOM 1511 O O . VAL A 1 196 ? -8.878 -5.630 25.190 1.00 98.38 196 VAL A O 1
ATOM 1514 N N . ASN A 1 197 ? -9.692 -7.722 25.373 1.00 98.19 197 ASN A N 1
ATOM 1515 C CA . ASN A 1 197 ? -8.385 -8.359 25.526 1.00 98.19 197 ASN A CA 1
ATOM 1516 C C . ASN A 1 197 ? -7.543 -8.269 24.250 1.00 98.19 197 ASN A C 1
ATOM 1518 O O . ASN A 1 197 ? -6.362 -7.959 24.356 1.00 98.19 197 ASN A O 1
ATOM 1522 N N . ILE A 1 198 ? -8.125 -8.481 23.062 1.00 96.81 198 ILE A N 1
ATOM 1523 C CA . ILE A 1 198 ? -7.399 -8.356 21.783 1.00 96.81 198 ILE A CA 1
ATOM 1524 C C . ILE A 1 198 ? -6.832 -6.942 21.626 1.00 96.81 198 ILE A C 1
ATOM 1526 O O . ILE A 1 198 ? -5.648 -6.769 21.346 1.00 96.81 198 ILE A O 1
ATOM 1530 N N . VAL A 1 199 ? -7.654 -5.919 21.870 1.00 97.94 199 VAL A N 1
ATOM 1531 C CA . VAL A 1 199 ? -7.240 -4.517 21.723 1.00 97.94 199 VAL A CA 1
ATOM 1532 C C . VAL A 1 199 ? -6.214 -4.113 22.781 1.00 97.94 199 VAL A C 1
ATOM 1534 O O . VAL A 1 199 ? -5.253 -3.410 22.466 1.00 97.94 199 VAL A O 1
ATOM 1537 N N . ALA A 1 200 ? -6.386 -4.565 24.026 1.00 97.31 200 ALA A N 1
ATOM 1538 C CA . ALA A 1 200 ? -5.410 -4.328 25.086 1.00 97.31 200 ALA A CA 1
ATOM 1539 C C . ALA A 1 200 ? -4.070 -5.012 24.781 1.00 97.31 200 ALA A C 1
ATOM 1541 O O . ALA A 1 200 ? -3.024 -4.389 24.950 1.00 97.31 200 ALA A O 1
ATOM 1542 N N . GLN A 1 201 ? -4.093 -6.253 24.287 1.00 96.31 201 GLN A N 1
ATOM 1543 C CA . GLN A 1 201 ? -2.883 -6.987 23.928 1.00 96.31 201 GLN A CA 1
ATOM 1544 C C . GLN A 1 201 ? -2.159 -6.330 22.753 1.00 96.31 201 GLN A C 1
ATOM 1546 O O . GLN A 1 201 ? -0.968 -6.077 22.862 1.00 96.31 201 GLN A O 1
ATOM 1551 N N . ALA A 1 202 ? -2.869 -5.939 21.690 1.00 95.50 202 ALA A N 1
ATOM 1552 C CA . ALA A 1 202 ? -2.264 -5.227 20.561 1.00 95.50 202 ALA A CA 1
ATOM 1553 C C . ALA A 1 202 ? -1.598 -3.907 20.995 1.00 95.50 202 ALA A C 1
ATOM 1555 O O . ALA A 1 202 ? -0.525 -3.537 20.509 1.00 95.50 202 ALA A O 1
ATOM 1556 N N . GLN A 1 203 ? -2.204 -3.206 21.959 1.00 95.69 203 GLN A N 1
ATOM 1557 C CA . GLN A 1 203 ? -1.606 -2.016 22.552 1.00 95.69 203 GLN A CA 1
ATOM 1558 C C . GLN A 1 203 ? -0.323 -2.338 23.339 1.00 95.69 203 GLN A C 1
ATOM 1560 O O . GLN A 1 203 ? 0.646 -1.584 23.237 1.00 95.69 203 GLN A O 1
ATOM 1565 N N . LEU A 1 204 ? -0.313 -3.417 24.127 1.00 95.25 204 LEU A N 1
ATOM 1566 C CA . LEU A 1 204 ? 0.862 -3.861 24.886 1.00 95.25 204 LEU A CA 1
ATOM 1567 C C . LEU A 1 204 ? 1.987 -4.320 23.956 1.00 95.25 204 LEU A C 1
ATOM 1569 O O . LEU A 1 204 ? 3.103 -3.832 24.090 1.00 95.25 204 LEU A O 1
ATOM 1573 N N . ASP A 1 205 ? 1.682 -5.140 22.952 1.00 93.50 205 ASP A N 1
ATOM 1574 C CA . ASP A 1 205 ? 2.654 -5.633 21.972 1.00 93.50 205 ASP A CA 1
ATOM 1575 C C . ASP A 1 205 ? 3.354 -4.472 21.254 1.00 93.50 205 ASP A C 1
ATOM 1577 O O . ASP A 1 205 ? 4.574 -4.463 21.087 1.00 93.50 205 ASP A O 1
ATOM 1581 N N . GLY A 1 206 ? 2.594 -3.441 20.871 1.00 93.88 206 GLY A N 1
ATOM 1582 C CA . GLY A 1 206 ? 3.159 -2.230 20.283 1.00 93.88 206 GLY A CA 1
ATOM 1583 C C . GLY A 1 206 ? 4.052 -1.437 21.248 1.00 93.88 206 GLY A C 1
ATOM 1584 O O . GLY A 1 206 ? 5.050 -0.852 20.826 1.00 93.88 206 GLY A O 1
ATOM 1585 N N . GLN A 1 207 ? 3.731 -1.416 22.544 1.00 94.19 207 GLN A N 1
ATOM 1586 C CA . GLN A 1 207 ? 4.566 -0.768 23.564 1.00 94.19 207 GLN A CA 1
ATOM 1587 C C . GLN A 1 207 ? 5.856 -1.551 23.821 1.00 94.19 207 GLN A C 1
ATOM 1589 O O . GLN A 1 207 ? 6.914 -0.932 23.939 1.00 94.19 207 GLN A O 1
ATOM 1594 N N . ASP A 1 208 ? 5.783 -2.881 23.847 1.00 93.62 208 ASP A N 1
ATOM 1595 C CA . ASP A 1 208 ? 6.918 -3.772 24.101 1.00 93.62 208 ASP A CA 1
ATOM 1596 C C . ASP A 1 208 ? 7.983 -3.677 23.001 1.00 93.62 208 ASP A C 1
ATOM 1598 O O . ASP A 1 208 ? 9.180 -3.718 23.289 1.00 93.62 208 ASP A O 1
ATOM 1602 N N . ILE A 1 209 ? 7.570 -3.454 21.749 1.00 92.44 209 ILE A N 1
ATOM 1603 C CA . ILE A 1 209 ? 8.492 -3.193 20.628 1.00 92.44 209 ILE A CA 1
ATOM 1604 C C . ILE A 1 209 ? 8.905 -1.714 20.516 1.00 92.44 209 ILE A C 1
ATOM 1606 O O . ILE A 1 209 ? 9.641 -1.338 19.603 1.00 92.44 209 ILE A O 1
ATOM 1610 N N . GLY A 1 210 ? 8.443 -0.860 21.435 1.00 91.94 210 GLY A N 1
ATOM 1611 C CA . GLY A 1 210 ? 8.826 0.548 21.516 1.00 91.94 210 GLY A CA 1
ATOM 1612 C C . GLY A 1 210 ? 8.203 1.449 20.447 1.00 91.94 210 GLY A C 1
ATOM 1613 O O . GLY A 1 210 ? 8.844 2.422 20.040 1.00 91.94 210 GLY A O 1
ATOM 1614 N N . LEU A 1 211 ? 6.979 1.167 19.977 1.00 92.62 211 LEU A N 1
ATOM 1615 C CA . LEU A 1 211 ? 6.287 2.045 19.023 1.00 92.62 211 LEU A CA 1
ATOM 1616 C C . LEU A 1 211 ? 6.154 3.467 19.585 1.00 92.62 211 LEU A C 1
ATOM 1618 O O . LEU A 1 211 ? 5.457 3.718 20.567 1.00 92.62 211 LEU A O 1
ATOM 1622 N N . GLY A 1 212 ? 6.807 4.419 18.915 1.00 85.75 212 GLY A N 1
ATOM 1623 C CA . GLY A 1 212 ? 6.792 5.832 19.299 1.00 85.75 212 GLY A CA 1
ATOM 1624 C C . GLY A 1 212 ? 5.533 6.597 18.874 1.00 85.75 212 GLY A C 1
ATOM 1625 O O . GLY A 1 212 ? 5.337 7.728 19.313 1.00 85.75 212 GLY A O 1
ATOM 1626 N N . GLY A 1 213 ? 4.690 6.013 18.017 1.00 91.00 213 GLY A N 1
ATOM 1627 C CA . GLY A 1 213 ? 3.467 6.641 17.522 1.00 91.00 213 GLY A CA 1
ATOM 1628 C C . GLY A 1 213 ? 2.927 5.996 16.248 1.00 91.00 213 GLY A C 1
ATOM 1629 O O . GLY A 1 213 ? 3.505 5.045 15.724 1.00 91.00 213 GLY A O 1
ATOM 1630 N N . VAL A 1 214 ? 1.815 6.547 15.757 1.00 95.94 214 VAL A N 1
ATOM 1631 C CA . VAL A 1 214 ? 1.108 6.105 14.546 1.00 95.94 214 VAL A CA 1
ATOM 1632 C C . VAL A 1 214 ? 0.746 7.299 13.644 1.00 95.94 214 VAL A C 1
ATOM 1634 O O . VAL A 1 214 ? 0.613 8.417 14.154 1.00 95.94 214 VAL A O 1
ATOM 1637 N N . PRO A 1 215 ? 0.569 7.102 12.323 1.00 96.88 215 PRO A N 1
ATOM 1638 C CA . PRO A 1 215 ? 0.749 5.839 11.604 1.00 96.88 215 PRO A CA 1
ATOM 1639 C C . PRO A 1 215 ? 2.227 5.439 11.509 1.00 96.88 215 PRO A C 1
ATOM 1641 O O . PRO A 1 215 ? 3.101 6.283 11.285 1.00 96.88 215 PRO A O 1
ATOM 1644 N N . LEU A 1 216 ? 2.507 4.148 11.674 1.00 96.56 216 LEU A N 1
ATOM 1645 C CA . LEU A 1 216 ? 3.823 3.563 11.412 1.00 96.56 216 LEU A CA 1
ATOM 1646 C C . LEU A 1 216 ? 3.688 2.511 10.317 1.00 96.56 216 LEU A C 1
ATOM 1648 O O . LEU A 1 216 ? 2.849 1.618 10.412 1.00 96.56 216 LEU A O 1
ATOM 1652 N N . LEU A 1 217 ? 4.520 2.635 9.285 1.00 97.00 217 LEU A N 1
ATOM 1653 C CA . LEU A 1 217 ? 4.505 1.750 8.130 1.00 97.00 217 LEU A CA 1
ATOM 1654 C C . LEU A 1 217 ? 5.775 0.913 8.066 1.00 97.00 217 LEU A C 1
ATOM 1656 O O . LEU A 1 217 ? 6.882 1.445 8.186 1.00 97.00 217 LEU A O 1
ATOM 1660 N N . LEU A 1 218 ? 5.610 -0.371 7.772 1.00 95.94 218 LEU A N 1
ATOM 1661 C CA . LEU A 1 218 ? 6.678 -1.230 7.283 1.00 95.94 218 LEU A CA 1
ATOM 1662 C C . LEU A 1 218 ? 6.368 -1.660 5.859 1.00 95.94 218 LEU A C 1
ATOM 1664 O O . LEU A 1 218 ? 5.265 -2.122 5.590 1.00 95.94 218 LEU A O 1
ATOM 1668 N N . ILE A 1 219 ? 7.345 -1.560 4.963 1.00 96.00 219 ILE A N 1
ATOM 1669 C CA . ILE A 1 219 ? 7.250 -2.099 3.603 1.00 96.00 219 ILE A CA 1
ATOM 1670 C C . ILE A 1 219 ? 8.348 -3.144 3.453 1.00 96.00 219 ILE A C 1
ATOM 1672 O O . ILE A 1 219 ? 9.528 -2.814 3.546 1.00 96.00 219 ILE A O 1
ATOM 1676 N N . ASN A 1 220 ? 7.964 -4.409 3.268 1.00 93.56 220 ASN A N 1
ATOM 1677 C CA . ASN A 1 220 ? 8.878 -5.559 3.259 1.00 93.56 220 ASN A CA 1
ATOM 1678 C C . ASN A 1 220 ? 9.825 -5.589 4.478 1.00 93.56 220 ASN A C 1
ATOM 1680 O O . ASN A 1 220 ? 11.004 -5.896 4.354 1.00 93.56 220 ASN A O 1
ATOM 1684 N N . GLY A 1 221 ? 9.302 -5.245 5.661 1.00 90.94 221 GLY A N 1
ATOM 1685 C CA . GLY A 1 221 ? 10.059 -5.217 6.920 1.00 90.94 221 GLY A CA 1
ATOM 1686 C C . GLY A 1 221 ? 10.858 -3.932 7.170 1.00 90.94 221 GLY A C 1
ATOM 1687 O O . GLY A 1 221 ? 11.350 -3.731 8.277 1.00 90.94 221 GLY A O 1
ATOM 1688 N N . GLU A 1 222 ? 10.946 -3.022 6.197 1.00 91.19 222 GLU A N 1
ATOM 1689 C CA . GLU A 1 222 ? 11.639 -1.742 6.362 1.00 91.19 222 GLU A CA 1
ATOM 1690 C C . GLU A 1 222 ? 10.690 -0.662 6.883 1.00 91.19 222 GLU A C 1
ATOM 1692 O O . GLU A 1 222 ? 9.672 -0.363 6.251 1.00 91.19 222 GLU A O 1
ATOM 1697 N N . ILE A 1 223 ? 11.053 -0.033 8.005 1.00 92.38 223 ILE A N 1
ATOM 1698 C CA . ILE A 1 223 ? 10.314 1.106 8.563 1.00 92.38 223 ILE A CA 1
ATOM 1699 C C . ILE A 1 223 ? 10.384 2.285 7.591 1.00 92.38 223 ILE A C 1
ATOM 1701 O O . ILE A 1 223 ? 11.470 2.772 7.262 1.00 92.38 223 ILE A O 1
ATOM 1705 N N . GLN A 1 224 ? 9.223 2.796 7.197 1.00 93.69 224 GLN A N 1
ATOM 1706 C CA . GLN A 1 224 ? 9.128 4.013 6.401 1.00 93.69 224 GLN A CA 1
ATOM 1707 C C . GLN A 1 224 ? 9.098 5.234 7.312 1.00 93.69 224 GLN A C 1
ATOM 1709 O O . GLN A 1 224 ? 8.406 5.258 8.330 1.00 93.69 224 GLN A O 1
ATOM 1714 N N . LYS A 1 225 ? 9.865 6.262 6.949 1.00 89.31 225 LYS A N 1
ATOM 1715 C CA . LYS A 1 225 ? 9.971 7.489 7.741 1.00 89.31 225 LYS A CA 1
ATOM 1716 C C . LYS A 1 225 ? 8.992 8.543 7.222 1.00 89.31 225 LYS A C 1
ATOM 1718 O O . LYS A 1 225 ? 8.888 8.700 6.009 1.00 89.31 225 LYS A O 1
ATOM 1723 N N . PRO A 1 226 ? 8.317 9.295 8.107 1.00 86.12 226 PRO A N 1
ATOM 1724 C CA . PRO A 1 226 ? 7.542 10.456 7.691 1.00 86.12 226 PRO A CA 1
ATOM 1725 C C . PRO A 1 226 ? 8.460 11.580 7.154 1.00 86.12 226 PRO A C 1
ATOM 1727 O O . PRO A 1 226 ? 9.638 11.632 7.526 1.00 86.12 226 PRO A O 1
ATOM 1730 N N . PRO A 1 227 ? 7.932 12.525 6.349 1.00 88.38 227 PRO A N 1
ATOM 1731 C CA . PRO A 1 227 ? 6.527 12.662 5.959 1.00 88.38 227 PRO A CA 1
ATOM 1732 C C . PRO A 1 227 ? 6.077 11.569 4.984 1.00 88.38 227 PRO A C 1
ATOM 1734 O O . PRO A 1 227 ? 6.812 11.180 4.090 1.00 88.38 227 PRO A O 1
ATOM 1737 N N . TYR A 1 228 ? 4.846 11.086 5.146 1.00 89.62 228 TYR A N 1
ATOM 1738 C CA . TYR A 1 228 ? 4.277 10.108 4.225 1.00 89.62 228 TYR A CA 1
ATOM 1739 C C . TYR A 1 228 ? 3.634 10.819 3.038 1.00 89.62 228 TYR A C 1
ATOM 1741 O O . TYR A 1 228 ? 2.509 11.315 3.126 1.00 89.62 228 TYR A O 1
ATOM 1749 N N . ILE A 1 229 ? 4.367 10.893 1.933 1.00 92.06 229 ILE A N 1
ATOM 1750 C CA . ILE A 1 229 ? 3.895 11.504 0.692 1.00 92.06 229 ILE A CA 1
ATOM 1751 C C . ILE A 1 229 ? 3.463 10.392 -0.262 1.00 92.06 229 ILE A C 1
ATOM 1753 O O . ILE A 1 229 ? 4.215 9.452 -0.513 1.00 92.06 229 ILE A O 1
ATOM 1757 N N . LEU A 1 230 ? 2.257 10.513 -0.825 1.00 93.50 230 LEU A N 1
ATOM 1758 C CA . LEU A 1 230 ? 1.674 9.491 -1.700 1.00 93.50 230 LEU A CA 1
ATOM 1759 C C . LEU A 1 230 ? 2.621 9.075 -2.837 1.00 93.50 230 LEU A C 1
ATOM 1761 O O . LEU A 1 230 ? 2.839 7.887 -3.044 1.00 93.50 230 LEU A O 1
ATOM 1765 N N . SER A 1 231 ? 3.214 10.042 -3.542 1.00 93.38 231 SER A N 1
ATOM 1766 C CA . SER A 1 231 ? 4.138 9.766 -4.648 1.00 93.38 231 SER A CA 1
ATOM 1767 C C . SER A 1 231 ? 5.408 9.038 -4.203 1.00 93.38 231 SER A C 1
ATOM 1769 O O . SER A 1 231 ? 5.959 8.249 -4.960 1.00 93.38 231 SER A O 1
ATOM 1771 N N . GLU A 1 232 ? 5.889 9.294 -2.985 1.00 93.94 232 GLU A N 1
ATOM 1772 C CA . GLU A 1 232 ? 7.080 8.628 -2.453 1.00 93.94 232 GLU A CA 1
ATOM 1773 C C . GLU A 1 232 ? 6.766 7.181 -2.080 1.00 93.94 232 GLU A C 1
ATOM 1775 O O . GLU A 1 232 ? 7.500 6.281 -2.480 1.00 93.94 232 GLU A O 1
ATOM 1780 N N . LEU A 1 233 ? 5.642 6.939 -1.398 1.00 96.31 233 LEU A N 1
ATOM 1781 C CA . LEU A 1 233 ? 5.191 5.585 -1.068 1.00 96.31 233 LEU A CA 1
ATOM 1782 C C . LEU A 1 233 ? 4.877 4.770 -2.324 1.00 96.31 233 LEU A C 1
ATOM 1784 O O . LEU A 1 233 ? 5.251 3.603 -2.401 1.00 96.31 233 LEU A O 1
ATOM 1788 N N . GLU A 1 234 ? 4.256 5.387 -3.329 1.00 96.12 234 GLU A N 1
ATOM 1789 C CA . GLU A 1 234 ? 4.051 4.756 -4.631 1.00 96.12 234 GLU A CA 1
ATOM 1790 C C . GLU A 1 234 ? 5.385 4.355 -5.274 1.00 96.12 234 GLU A C 1
ATOM 1792 O O . GLU A 1 234 ? 5.537 3.207 -5.684 1.00 96.12 234 GLU A O 1
ATOM 1797 N N . ASN A 1 235 ? 6.372 5.258 -5.300 1.00 95.50 235 ASN A N 1
ATOM 1798 C CA . ASN A 1 235 ? 7.699 4.951 -5.833 1.00 95.50 235 ASN A CA 1
ATOM 1799 C C . ASN A 1 235 ? 8.376 3.814 -5.062 1.00 95.50 235 ASN A C 1
ATOM 1801 O O . ASN A 1 235 ? 8.971 2.934 -5.681 1.00 95.50 235 ASN A O 1
ATOM 1805 N N . ILE A 1 236 ? 8.279 3.808 -3.730 1.00 95.81 236 ILE A N 1
ATOM 1806 C CA . ILE A 1 236 ? 8.831 2.736 -2.894 1.00 95.81 236 ILE A CA 1
ATOM 1807 C C . ILE A 1 236 ? 8.196 1.398 -3.276 1.00 95.81 236 ILE A C 1
ATOM 1809 O O . ILE A 1 236 ? 8.923 0.442 -3.540 1.00 95.81 236 ILE A O 1
ATOM 1813 N N . VAL A 1 237 ? 6.866 1.326 -3.374 1.00 97.06 237 VAL A N 1
ATOM 1814 C CA . VAL A 1 237 ? 6.162 0.100 -3.779 1.00 97.06 237 VAL A CA 1
ATOM 1815 C C . VAL A 1 237 ? 6.582 -0.331 -5.187 1.00 97.06 237 VAL A C 1
ATOM 1817 O O . VAL A 1 237 ? 6.978 -1.482 -5.369 1.00 97.06 237 VAL A O 1
ATOM 1820 N N . SER A 1 238 ? 6.590 0.578 -6.166 1.00 96.69 238 SER A N 1
ATOM 1821 C CA . SER A 1 238 ? 7.016 0.284 -7.543 1.00 96.69 238 SER A CA 1
ATOM 1822 C C . SER A 1 238 ? 8.455 -0.234 -7.620 1.00 96.69 238 SER A C 1
ATOM 1824 O O . SER A 1 238 ? 8.738 -1.172 -8.366 1.00 96.69 238 SER A O 1
ATOM 1826 N N . LEU A 1 239 ? 9.374 0.334 -6.837 1.00 95.25 239 LEU A N 1
ATOM 1827 C CA . LEU A 1 239 ? 10.767 -0.110 -6.785 1.00 95.25 239 LEU A CA 1
ATOM 1828 C C . LEU A 1 239 ? 10.911 -1.470 -6.095 1.00 95.25 239 LEU A C 1
ATOM 1830 O O . LEU A 1 239 ? 11.662 -2.311 -6.586 1.00 95.25 239 LEU A O 1
ATOM 1834 N N . LYS A 1 240 ? 10.167 -1.737 -5.013 1.00 94.94 240 LYS A N 1
ATOM 1835 C CA . LYS A 1 240 ? 10.154 -3.064 -4.371 1.00 94.94 240 LYS A CA 1
ATOM 1836 C C . LYS A 1 240 ? 9.582 -4.134 -5.303 1.00 94.94 240 LYS A C 1
ATOM 1838 O O . LYS A 1 240 ? 10.125 -5.232 -5.371 1.00 94.94 240 LYS A O 1
ATOM 1843 N N . LEU A 1 241 ? 8.554 -3.810 -6.088 1.00 95.25 241 LEU A N 1
ATOM 1844 C CA . LEU A 1 241 ? 8.043 -4.704 -7.132 1.00 95.25 241 LEU A CA 1
ATOM 1845 C C . LEU A 1 241 ? 9.079 -4.949 -8.231 1.00 95.25 241 LEU A C 1
ATOM 1847 O O . LEU A 1 241 ? 9.257 -6.091 -8.661 1.00 95.25 241 LEU A O 1
ATOM 1851 N N . LEU A 1 242 ? 9.811 -3.911 -8.648 1.00 94.62 242 LEU A N 1
ATOM 1852 C CA . LEU A 1 242 ? 10.873 -4.036 -9.647 1.00 94.62 242 LEU A CA 1
ATOM 1853 C C . LEU A 1 242 ? 11.965 -5.022 -9.218 1.00 94.62 242 LEU A C 1
ATOM 1855 O O . LEU A 1 242 ? 12.483 -5.734 -10.076 1.00 94.62 242 LEU A O 1
ATOM 1859 N N . MET A 1 243 ? 12.285 -5.113 -7.922 1.00 91.56 243 MET A N 1
ATOM 1860 C CA . MET A 1 243 ? 13.308 -6.039 -7.410 1.00 91.56 243 MET A CA 1
ATOM 1861 C C . MET A 1 243 ? 13.037 -7.498 -7.805 1.00 91.56 243 MET A C 1
ATOM 1863 O O . MET A 1 243 ? 13.981 -8.236 -8.065 1.00 91.56 243 MET A O 1
ATOM 1867 N N . THR A 1 244 ? 11.772 -7.902 -7.965 1.00 90.94 244 THR A N 1
ATOM 1868 C CA . THR A 1 244 ? 11.409 -9.259 -8.430 1.00 90.94 244 THR A CA 1
ATOM 1869 C C . THR A 1 244 ? 11.828 -9.554 -9.875 1.00 90.94 244 THR A C 1
ATOM 1871 O O . THR A 1 244 ? 11.911 -10.714 -10.276 1.00 90.94 244 THR A O 1
ATOM 1874 N N . ARG A 1 245 ? 12.091 -8.509 -10.668 1.00 91.19 245 ARG A N 1
ATOM 1875 C CA . ARG A 1 245 ? 12.516 -8.586 -12.074 1.00 91.19 245 ARG A CA 1
ATOM 1876 C C . ARG A 1 245 ? 14.017 -8.359 -12.248 1.00 91.19 245 ARG A C 1
ATOM 1878 O O . ARG A 1 245 ? 14.516 -8.526 -13.360 1.00 91.19 245 ARG A O 1
ATOM 1885 N N . GLN A 1 246 ? 14.718 -7.921 -11.201 1.00 93.50 246 GLN A N 1
ATOM 1886 C CA . GLN A 1 246 ? 16.134 -7.569 -11.271 1.00 93.50 246 GLN A CA 1
ATOM 1887 C C . GLN A 1 246 ? 17.027 -8.799 -11.453 1.00 93.50 246 GLN A C 1
ATOM 1889 O O . GLN A 1 246 ? 16.696 -9.921 -11.081 1.00 93.50 246 GLN A O 1
ATOM 1894 N N . PHE A 1 247 ? 18.195 -8.564 -12.038 1.00 92.75 247 PHE A N 1
ATOM 1895 C CA . PHE A 1 247 ? 19.238 -9.555 -12.222 1.00 92.75 247 PHE A CA 1
ATOM 1896 C C . PHE A 1 247 ? 20.236 -9.482 -11.065 1.00 92.75 247 PHE A C 1
ATOM 1898 O O . PHE A 1 247 ? 20.686 -8.406 -10.679 1.00 92.75 247 PHE A O 1
ATOM 1905 N N . HIS A 1 248 ? 20.637 -10.644 -10.554 1.00 89.75 248 HIS A N 1
ATOM 1906 C CA . HIS A 1 248 ? 21.653 -10.760 -9.496 1.00 89.75 248 HIS A CA 1
ATOM 1907 C C . HIS A 1 248 ? 23.079 -10.930 -10.039 1.00 89.75 248 HIS A C 1
ATOM 1909 O O . HIS A 1 248 ? 24.062 -10.914 -9.293 1.00 89.75 248 HIS A O 1
ATOM 1915 N N . GLU A 1 249 ? 23.194 -11.095 -11.355 1.00 89.31 249 GLU A N 1
ATOM 1916 C CA . GLU A 1 249 ? 24.446 -11.244 -12.073 1.00 89.31 249 GLU A CA 1
ATOM 1917 C C . GLU A 1 249 ? 24.525 -10.235 -13.203 1.00 89.31 249 GLU A C 1
ATOM 1919 O O . GLU A 1 249 ? 23.522 -9.820 -13.785 1.00 89.31 249 GLU A O 1
ATOM 1924 N N . CYS A 1 250 ? 25.754 -9.873 -13.531 1.00 90.81 250 CYS A N 1
ATOM 1925 C CA . CYS A 1 250 ? 26.008 -9.022 -14.668 1.00 90.81 250 CYS A CA 1
ATOM 1926 C C . CYS A 1 250 ? 25.688 -9.711 -15.993 1.00 90.81 250 CYS A C 1
ATOM 1928 O O . CYS A 1 250 ? 25.848 -10.932 -16.113 1.00 90.81 250 CYS A O 1
ATOM 1930 N N . PRO A 1 251 ? 25.300 -8.937 -17.018 1.00 92.12 251 PRO A N 1
ATOM 1931 C CA . PRO A 1 251 ? 24.950 -9.509 -18.299 1.00 92.12 251 PRO A CA 1
ATOM 1932 C C . PRO A 1 251 ? 26.207 -10.097 -18.960 1.00 92.12 251 PRO A C 1
ATOM 1934 O O . PRO A 1 251 ? 27.245 -9.429 -19.000 1.00 92.12 251 PRO A O 1
ATOM 1937 N N . PRO A 1 252 ? 26.140 -11.318 -19.519 1.00 92.88 252 PRO A N 1
ATOM 1938 C CA . PRO A 1 252 ? 27.205 -11.833 -20.364 1.00 92.88 252 PRO A CA 1
ATOM 1939 C C . PRO A 1 252 ? 27.305 -11.011 -21.657 1.00 92.88 252 PRO A C 1
ATOM 1941 O O . PRO A 1 252 ? 26.371 -10.303 -22.045 1.00 92.88 252 PRO A O 1
ATOM 1944 N N . LEU A 1 253 ? 28.422 -11.150 -22.373 1.00 92.00 253 LEU A N 1
ATOM 1945 C CA . LEU A 1 253 ? 28.546 -10.630 -23.732 1.00 92.00 253 LEU A CA 1
ATOM 1946 C C . LEU A 1 253 ? 27.649 -11.440 -24.688 1.00 92.00 253 LEU A C 1
ATOM 1948 O O . LEU A 1 253 ? 27.924 -12.605 -24.964 1.00 92.00 253 LEU A O 1
ATOM 1952 N N . VAL A 1 254 ? 26.582 -10.821 -25.191 1.00 94.25 254 VAL A N 1
ATOM 1953 C CA . VAL A 1 254 ? 25.606 -11.394 -26.139 1.00 94.25 254 VAL A CA 1
ATOM 1954 C C . VAL A 1 254 ? 25.677 -10.763 -27.531 1.00 94.25 254 VAL A C 1
ATOM 1956 O O . VAL A 1 254 ? 24.967 -11.191 -28.442 1.00 94.25 254 VAL A O 1
ATOM 1959 N N . ILE A 1 255 ? 26.530 -9.752 -27.710 1.00 94.75 255 ILE A N 1
ATOM 1960 C CA . ILE A 1 255 ? 26.757 -9.086 -28.993 1.00 94.75 255 ILE A CA 1
ATOM 1961 C C . ILE A 1 255 ? 28.172 -9.337 -29.522 1.00 94.75 255 ILE A C 1
ATOM 1963 O O . ILE A 1 255 ? 29.124 -9.559 -28.783 1.00 94.75 255 ILE A O 1
ATOM 1967 N N . ASP A 1 256 ? 28.298 -9.216 -30.834 1.00 94.75 256 ASP A N 1
ATOM 1968 C CA . ASP A 1 256 ? 29.542 -8.956 -31.553 1.00 94.75 256 ASP A CA 1
ATOM 1969 C C . ASP A 1 256 ? 29.628 -7.449 -31.887 1.00 94.75 256 ASP A C 1
ATOM 1971 O O . ASP A 1 256 ? 28.804 -6.990 -32.691 1.00 94.75 256 ASP A O 1
ATOM 1975 N N . PRO A 1 257 ? 30.581 -6.683 -31.309 1.00 92.38 257 PRO A N 1
ATOM 1976 C CA . PRO A 1 257 ? 30.753 -5.247 -31.560 1.00 92.38 257 PRO A CA 1
ATOM 1977 C C . PRO A 1 257 ? 30.984 -4.863 -33.028 1.00 92.38 257 PRO A C 1
ATOM 1979 O O . PRO A 1 257 ? 30.713 -3.729 -33.414 1.00 92.38 257 PRO A O 1
ATOM 1982 N N . ALA A 1 258 ? 31.450 -5.791 -33.871 1.00 93.25 258 ALA A N 1
ATOM 1983 C CA . ALA A 1 258 ? 31.670 -5.535 -35.295 1.00 93.25 258 ALA A CA 1
ATOM 1984 C C . ALA A 1 258 ? 30.379 -5.606 -36.134 1.00 93.25 258 ALA A C 1
ATOM 1986 O O . ALA A 1 258 ? 30.381 -5.252 -37.319 1.00 93.25 258 ALA A O 1
ATOM 1987 N N . LYS A 1 259 ? 29.266 -6.075 -35.555 1.00 95.44 259 LYS A N 1
ATOM 1988 C CA . LYS A 1 259 ? 27.972 -6.192 -36.241 1.00 95.44 259 LYS A CA 1
ATOM 1989 C C . LYS A 1 259 ? 27.092 -4.966 -36.019 1.00 95.44 259 LYS A C 1
ATOM 1991 O O . LYS A 1 259 ? 27.238 -4.205 -35.070 1.00 95.44 259 LYS A O 1
ATOM 1996 N N . LYS A 1 260 ? 26.121 -4.802 -36.919 1.00 95.62 260 LYS A N 1
ATOM 1997 C CA . LYS A 1 260 ? 25.089 -3.765 -36.829 1.00 95.62 260 LYS A CA 1
ATOM 1998 C C . LYS A 1 260 ? 23.847 -4.335 -36.162 1.00 95.62 260 LYS A C 1
ATOM 2000 O O . LYS A 1 260 ? 23.385 -5.404 -36.554 1.00 95.62 260 LYS A O 1
ATOM 2005 N N . TYR A 1 261 ? 23.282 -3.582 -35.226 1.00 97.00 261 TYR A N 1
ATOM 2006 C CA . TYR A 1 261 ? 22.060 -3.958 -34.522 1.00 97.00 261 TYR A CA 1
ATOM 2007 C C . TYR A 1 261 ? 21.005 -2.870 -34.675 1.00 97.00 261 TYR A C 1
ATOM 2009 O O . TYR A 1 261 ? 21.306 -1.675 -34.752 1.00 97.00 261 TYR A O 1
ATOM 2017 N N . THR A 1 262 ? 19.752 -3.303 -34.691 1.00 97.69 262 THR A N 1
ATOM 2018 C CA . THR A 1 262 ? 18.589 -2.425 -34.623 1.00 97.69 262 THR A CA 1
ATOM 2019 C C . THR A 1 262 ? 17.626 -2.955 -33.579 1.00 97.69 262 THR A C 1
ATOM 2021 O O . THR A 1 262 ? 17.365 -4.157 -33.548 1.00 97.69 262 THR A O 1
ATOM 2024 N N . ALA A 1 263 ? 17.063 -2.063 -32.775 1.00 97.06 263 ALA A N 1
ATOM 2025 C CA . ALA A 1 263 ? 15.947 -2.354 -31.891 1.00 97.06 263 ALA A CA 1
ATOM 2026 C C . ALA A 1 263 ? 14.667 -1.778 -32.493 1.00 97.06 263 ALA A C 1
ATOM 2028 O O . ALA A 1 263 ? 14.675 -0.678 -33.046 1.00 97.06 263 ALA A O 1
ATOM 2029 N N . LYS A 1 264 ? 13.567 -2.518 -32.390 1.00 97.12 264 LYS A N 1
ATOM 2030 C CA . LYS A 1 264 ? 12.244 -2.033 -32.776 1.00 97.12 264 LYS A CA 1
ATOM 2031 C C . LYS A 1 264 ? 11.411 -1.872 -31.513 1.00 97.12 264 LYS A C 1
ATOM 2033 O O . LYS A 1 264 ? 11.033 -2.869 -30.907 1.00 97.12 264 LYS A O 1
ATOM 2038 N N . LEU A 1 265 ? 11.125 -0.629 -31.152 1.00 95.50 265 LEU A N 1
ATOM 2039 C CA . LEU A 1 265 ? 10.189 -0.293 -30.090 1.00 95.50 265 LEU A CA 1
ATOM 2040 C C . LEU A 1 265 ? 8.785 -0.224 -30.693 1.00 95.50 265 LEU A C 1
ATOM 2042 O O . LEU A 1 265 ? 8.515 0.628 -31.540 1.00 95.50 265 LEU A O 1
ATOM 2046 N N . LYS A 1 266 ? 7.910 -1.139 -30.280 1.00 95.81 266 LYS A N 1
ATOM 2047 C CA . LYS A 1 266 ? 6.497 -1.125 -30.668 1.00 95.81 266 LYS A CA 1
ATOM 2048 C C . LYS A 1 266 ? 5.730 -0.227 -29.708 1.00 95.81 266 LYS A C 1
ATOM 2050 O O . LYS A 1 266 ? 5.853 -0.391 -28.499 1.00 95.81 266 LYS A O 1
ATOM 2055 N N . THR A 1 267 ? 4.933 0.688 -30.241 1.00 94.44 267 THR A N 1
ATOM 2056 C CA . THR A 1 267 ? 4.066 1.567 -29.446 1.00 94.44 267 THR A CA 1
ATOM 2057 C C . THR A 1 267 ? 2.648 1.553 -30.007 1.00 94.44 267 THR A C 1
ATOM 2059 O O . THR A 1 267 ? 2.417 1.110 -31.134 1.00 94.44 267 THR A O 1
ATOM 2062 N N . ASP A 1 268 ? 1.694 2.085 -29.251 1.00 93.00 268 ASP A N 1
ATOM 2063 C CA . ASP A 1 268 ? 0.318 2.301 -29.709 1.00 93.00 268 ASP A CA 1
ATOM 2064 C C . ASP A 1 268 ? 0.222 3.330 -30.853 1.00 93.00 268 ASP A C 1
ATOM 2066 O O . ASP A 1 268 ? -0.767 3.354 -31.586 1.00 93.00 268 ASP A O 1
ATOM 2070 N N . LYS A 1 269 ? 1.247 4.177 -31.027 1.00 93.06 269 LYS A N 1
ATOM 2071 C CA . LYS A 1 269 ? 1.347 5.179 -32.103 1.00 93.06 269 LYS A CA 1
ATOM 2072 C C . LYS A 1 269 ? 2.213 4.738 -33.282 1.00 93.06 269 LYS A C 1
ATOM 2074 O O . LYS A 1 269 ? 2.386 5.511 -34.223 1.00 93.06 269 LYS A O 1
ATOM 2079 N N . GLY A 1 270 ? 2.726 3.510 -33.257 1.00 95.50 270 GLY A N 1
ATOM 2080 C CA . GLY A 1 270 ? 3.541 2.933 -34.323 1.00 95.50 270 GLY A CA 1
ATOM 2081 C C . GLY A 1 270 ? 4.927 2.485 -33.868 1.00 95.50 270 GLY A C 1
ATOM 2082 O O . GLY A 1 270 ? 5.299 2.578 -32.698 1.00 95.50 270 GLY A O 1
ATOM 2083 N N . ASP A 1 271 ? 5.693 1.967 -34.821 1.00 97.25 271 ASP A N 1
ATOM 2084 C CA . ASP A 1 271 ? 7.018 1.415 -34.563 1.00 97.25 271 ASP A CA 1
ATOM 2085 C C . ASP A 1 271 ? 8.094 2.507 -34.629 1.00 97.25 271 ASP A C 1
ATOM 2087 O O . ASP A 1 271 ? 8.166 3.268 -35.595 1.00 97.25 271 ASP A O 1
ATOM 2091 N N . ILE A 1 272 ? 9.002 2.511 -33.654 1.00 95.12 272 ILE A N 1
ATOM 2092 C CA . ILE A 1 272 ? 10.247 3.284 -33.688 1.00 95.12 272 ILE A CA 1
ATOM 2093 C C . ILE A 1 272 ? 11.397 2.303 -33.910 1.00 95.12 272 ILE A C 1
ATOM 2095 O O . ILE A 1 272 ? 11.572 1.348 -33.153 1.00 95.12 272 ILE A O 1
ATOM 2099 N N . VAL A 1 273 ? 12.197 2.530 -34.953 1.00 97.12 273 VAL A N 1
ATOM 2100 C CA . VAL A 1 273 ? 13.384 1.715 -35.244 1.00 97.12 273 VAL A CA 1
ATOM 2101 C C . VAL A 1 273 ? 14.633 2.480 -34.830 1.00 97.12 273 VAL A C 1
ATOM 2103 O O . VAL A 1 273 ? 14.926 3.551 -35.356 1.00 97.12 273 VAL A O 1
ATOM 2106 N N . ILE A 1 274 ? 15.380 1.905 -33.896 1.00 96.00 274 ILE A N 1
ATOM 2107 C CA . ILE A 1 274 ? 16.568 2.495 -33.288 1.00 96.00 274 ILE A CA 1
ATOM 2108 C C . ILE A 1 274 ? 17.783 1.732 -33.799 1.00 96.00 274 ILE A C 1
ATOM 2110 O O . ILE A 1 274 ? 17.866 0.514 -33.647 1.00 96.00 274 ILE A O 1
ATOM 2114 N N . ARG A 1 275 ? 18.748 2.434 -34.394 1.00 97.12 275 ARG A N 1
ATOM 2115 C CA . ARG A 1 275 ? 20.060 1.853 -34.697 1.00 97.12 275 ARG A CA 1
ATOM 2116 C C . ARG A 1 275 ? 20.931 1.885 -33.444 1.00 97.12 275 ARG A C 1
ATOM 2118 O O . ARG A 1 275 ? 21.072 2.941 -32.838 1.00 97.12 275 ARG A O 1
ATOM 2125 N N . LEU A 1 276 ? 21.549 0.755 -33.111 1.00 96.62 276 LEU A N 1
ATOM 2126 C CA . LEU A 1 276 ? 22.474 0.635 -31.984 1.00 96.62 276 LEU A CA 1
ATOM 2127 C C . LEU A 1 276 ? 23.923 0.640 -32.497 1.00 96.62 276 LEU A C 1
ATOM 2129 O O . LEU A 1 276 ? 24.252 -0.069 -33.452 1.00 96.62 276 LEU A O 1
ATOM 2133 N N . PHE A 1 277 ? 24.782 1.439 -31.865 1.00 95.31 277 PHE A N 1
ATOM 2134 C CA . PHE A 1 277 ? 26.182 1.645 -32.254 1.00 95.31 277 PHE A CA 1
ATOM 2135 C C . PHE A 1 277 ? 27.124 0.762 -31.431 1.00 95.31 277 PHE A C 1
ATOM 2137 O O . PHE A 1 277 ? 27.827 1.236 -30.541 1.00 95.31 277 PHE A O 1
ATOM 2144 N N . ALA A 1 278 ? 27.101 -0.544 -31.705 1.00 94.69 278 ALA A N 1
ATOM 2145 C CA . ALA A 1 278 ? 27.894 -1.533 -30.968 1.00 94.69 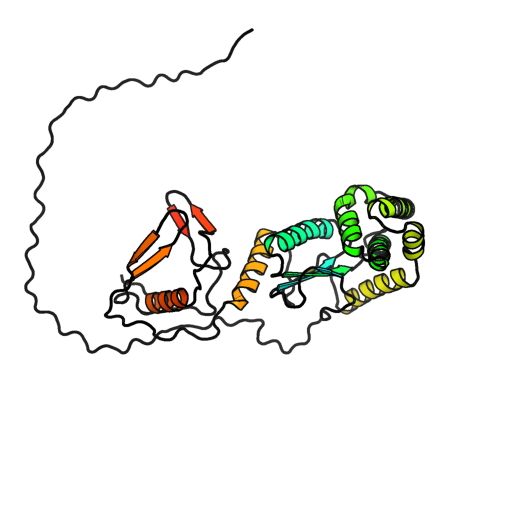278 ALA A CA 1
ATOM 2146 C C . ALA A 1 278 ? 29.414 -1.316 -31.085 1.00 94.69 278 ALA A C 1
ATOM 2148 O O . ALA A 1 278 ? 30.163 -1.738 -30.212 1.00 94.69 278 ALA A O 1
ATOM 2149 N N . ASP A 1 279 ? 29.856 -0.643 -32.144 1.00 92.69 279 ASP A N 1
ATOM 2150 C CA . ASP A 1 279 ? 31.244 -0.273 -32.409 1.00 92.69 279 ASP A CA 1
ATOM 2151 C C . ASP A 1 279 ? 31.740 0.896 -31.545 1.00 92.69 279 ASP A C 1
ATOM 2153 O O . ASP A 1 279 ? 32.947 1.055 -31.378 1.00 92.69 279 ASP A O 1
ATOM 2157 N N . ARG A 1 280 ? 30.821 1.703 -30.999 1.00 92.94 280 ARG A N 1
ATOM 2158 C CA . ARG A 1 280 ? 31.127 2.895 -30.190 1.00 92.94 280 ARG A CA 1
ATOM 2159 C C . ARG A 1 280 ? 30.830 2.701 -28.708 1.00 92.94 280 ARG A C 1
ATOM 2161 O O . ARG A 1 280 ? 31.620 3.121 -27.875 1.00 92.94 280 ARG A O 1
ATOM 2168 N N . ALA A 1 281 ? 29.706 2.054 -28.396 1.00 94.12 281 ALA A N 1
ATOM 2169 C CA . ALA A 1 281 ? 29.249 1.805 -27.029 1.00 94.12 281 ALA A CA 1
ATOM 2170 C C . ALA A 1 281 ? 28.936 0.308 -26.806 1.00 94.12 281 ALA A C 1
ATOM 2172 O O . ALA A 1 281 ? 27.768 -0.076 -26.651 1.00 94.12 281 ALA A O 1
ATOM 2173 N N . PRO A 1 282 ? 29.948 -0.576 -26.873 1.00 93.62 282 PRO A N 1
ATOM 2174 C CA . PRO A 1 282 ? 29.746 -2.018 -26.783 1.00 93.62 282 PRO A CA 1
ATOM 2175 C C . PRO A 1 282 ? 29.146 -2.487 -25.445 1.00 93.62 282 PRO A C 1
ATOM 2177 O O . PRO A 1 282 ? 28.317 -3.397 -25.472 1.00 93.62 282 PRO A O 1
ATOM 2180 N N . ASN A 1 283 ? 29.468 -1.889 -24.289 1.00 93.25 283 ASN A N 1
ATOM 2181 C CA . ASN A 1 283 ? 28.852 -2.262 -23.000 1.00 93.25 283 ASN A CA 1
ATOM 2182 C C . ASN A 1 283 ? 27.373 -1.889 -22.969 1.00 93.25 283 ASN A C 1
ATOM 2184 O O . ASN A 1 283 ? 26.533 -2.713 -22.599 1.00 93.25 283 ASN A O 1
ATOM 2188 N N . THR A 1 284 ? 27.042 -0.676 -23.400 1.00 95.12 284 THR A N 1
ATOM 2189 C CA . THR A 1 284 ? 25.675 -0.152 -23.378 1.00 95.12 284 THR A CA 1
ATOM 2190 C C . THR A 1 284 ? 24.792 -0.905 -24.362 1.00 95.12 284 THR A C 1
ATOM 2192 O O . THR A 1 284 ? 23.683 -1.313 -24.010 1.00 95.12 284 THR A O 1
ATOM 2195 N N . VAL A 1 285 ? 25.285 -1.170 -25.576 1.00 96.12 285 VAL A N 1
ATOM 2196 C CA . VAL A 1 285 ? 24.546 -1.965 -26.565 1.00 96.12 285 VAL A CA 1
ATOM 2197 C C . VAL A 1 285 ? 24.402 -3.413 -26.106 1.00 96.12 285 VAL A C 1
ATOM 2199 O O . VAL A 1 285 ? 23.316 -3.974 -26.248 1.00 96.12 285 VAL A O 1
ATOM 2202 N N . ASN A 1 286 ? 25.438 -4.011 -25.507 1.00 96.69 286 ASN A N 1
ATOM 2203 C CA . ASN A 1 286 ? 25.346 -5.363 -24.961 1.00 96.69 286 ASN A CA 1
ATOM 2204 C C . ASN A 1 286 ? 24.270 -5.457 -23.875 1.00 96.69 286 ASN A C 1
ATOM 2206 O O . ASN A 1 286 ? 23.411 -6.336 -23.930 1.00 96.69 286 ASN A O 1
ATOM 2210 N N . ASN A 1 287 ? 24.296 -4.520 -22.925 1.00 96.50 287 ASN A N 1
ATOM 2211 C CA . ASN A 1 287 ? 23.316 -4.418 -21.854 1.00 96.50 287 ASN A CA 1
ATOM 2212 C C . ASN A 1 287 ? 21.893 -4.256 -22.404 1.00 96.50 287 ASN A C 1
ATOM 2214 O O . ASN A 1 287 ? 20.999 -5.021 -22.049 1.00 96.50 287 ASN A O 1
ATOM 2218 N N . PHE A 1 288 ? 21.691 -3.305 -23.320 1.00 97.06 288 PHE A N 1
ATOM 2219 C CA . PHE A 1 288 ? 20.384 -3.055 -23.918 1.00 97.06 288 PHE A CA 1
ATOM 2220 C C . PHE A 1 288 ? 19.840 -4.296 -24.639 1.00 97.06 288 PHE A C 1
ATOM 2222 O O . PHE A 1 288 ? 18.686 -4.669 -24.435 1.00 97.06 288 PHE A O 1
ATOM 2229 N N . VAL A 1 289 ? 20.663 -4.969 -25.452 1.00 97.62 289 VAL A N 1
ATOM 2230 C CA . VAL A 1 289 ? 20.260 -6.191 -26.169 1.00 97.62 289 VAL A CA 1
ATOM 2231 C C . VAL A 1 289 ? 19.936 -7.319 -25.190 1.00 97.62 289 VAL A C 1
ATOM 2233 O O . VAL A 1 289 ? 18.906 -7.974 -25.349 1.00 97.62 289 VAL A O 1
ATOM 2236 N N . PHE A 1 290 ? 20.763 -7.522 -24.162 1.00 97.31 290 PHE A N 1
ATOM 2237 C CA . PHE A 1 290 ? 20.531 -8.526 -23.123 1.00 97.31 290 PHE A CA 1
ATOM 2238 C C . PHE A 1 290 ? 19.180 -8.332 -22.416 1.00 97.31 290 PHE A C 1
ATOM 2240 O O . PHE A 1 290 ? 18.434 -9.305 -22.262 1.00 97.31 290 PHE A O 1
ATOM 2247 N N . LEU A 1 291 ? 18.873 -7.091 -22.019 1.00 97.50 291 LEU A N 1
ATOM 2248 C CA . LEU A 1 291 ? 17.634 -6.712 -21.335 1.00 97.50 291 LEU A CA 1
ATOM 2249 C C . LEU A 1 291 ? 16.420 -6.835 -22.262 1.00 97.50 291 LEU A C 1
ATOM 2251 O O . LEU A 1 291 ? 15.414 -7.441 -21.891 1.00 97.50 291 LEU A O 1
ATOM 2255 N N . ALA A 1 292 ? 16.526 -6.329 -23.493 1.00 97.31 292 ALA A N 1
ATOM 2256 C CA . ALA A 1 292 ? 15.454 -6.399 -24.483 1.00 97.31 292 ALA A CA 1
ATOM 2257 C C . ALA A 1 292 ? 15.082 -7.847 -24.833 1.00 97.31 292 ALA A C 1
ATOM 2259 O O . ALA A 1 292 ? 13.904 -8.180 -24.904 1.00 97.31 292 ALA A O 1
ATOM 2260 N N . GLN A 1 293 ? 16.067 -8.739 -24.981 1.00 96.50 293 GLN A N 1
ATOM 2261 C CA . GLN A 1 293 ? 15.827 -10.165 -25.246 1.00 96.50 293 GLN A CA 1
ATOM 2262 C C . GLN A 1 293 ? 15.130 -10.904 -24.094 1.00 96.50 293 GLN A C 1
ATOM 2264 O O . GLN A 1 293 ? 14.643 -12.014 -24.294 1.00 96.50 293 GLN A O 1
ATOM 2269 N N . ARG A 1 294 ? 15.092 -10.312 -22.897 1.00 96.62 294 ARG A N 1
ATOM 2270 C CA . ARG A 1 294 ? 14.455 -10.867 -21.693 1.00 96.62 294 ARG A CA 1
ATOM 2271 C C . ARG A 1 294 ? 13.163 -10.142 -21.323 1.00 96.62 294 ARG A C 1
ATOM 2273 O O . ARG A 1 294 ? 12.668 -10.316 -20.216 1.00 96.62 294 ARG A O 1
ATOM 2280 N N . GLY A 1 295 ? 12.642 -9.315 -22.228 1.00 96.06 295 GLY A N 1
ATOM 2281 C CA . GLY A 1 295 ? 11.393 -8.589 -22.022 1.00 96.06 295 GLY A CA 1
ATOM 2282 C C . GLY A 1 295 ? 11.465 -7.528 -20.925 1.00 96.06 295 GLY A C 1
ATOM 2283 O O . GLY A 1 295 ? 10.439 -7.135 -20.374 1.00 96.06 295 GLY A O 1
ATOM 2284 N N . TRP A 1 296 ? 12.662 -7.035 -20.582 1.00 96.81 296 TRP A N 1
ATOM 2285 C CA . TRP A 1 296 ? 12.807 -5.971 -19.581 1.00 96.81 296 TRP A CA 1
ATOM 2286 C C . TRP A 1 296 ? 11.974 -4.734 -19.949 1.00 96.81 296 TRP A C 1
ATOM 2288 O O . TRP A 1 296 ? 11.329 -4.144 -19.090 1.00 96.81 296 TRP A O 1
ATOM 2298 N N . TYR A 1 297 ? 11.937 -4.394 -21.239 1.00 95.94 297 TYR A N 1
ATOM 2299 C CA . TYR A 1 297 ? 11.217 -3.238 -21.776 1.00 95.94 297 TYR A CA 1
ATOM 2300 C C . TYR A 1 297 ? 9.789 -3.553 -22.250 1.00 95.94 297 TYR A C 1
ATOM 2302 O O . TYR A 1 297 ? 9.161 -2.710 -22.889 1.00 95.94 297 TYR A O 1
ATOM 2310 N N . ASP A 1 298 ? 9.274 -4.754 -21.983 1.00 94.94 298 ASP A N 1
ATOM 2311 C CA . ASP A 1 298 ? 7.937 -5.141 -22.430 1.00 94.94 298 ASP A CA 1
ATOM 2312 C C . ASP A 1 298 ? 6.865 -4.570 -21.495 1.00 94.94 298 ASP A C 1
ATOM 2314 O O . ASP A 1 298 ? 7.006 -4.599 -20.271 1.00 94.94 298 ASP A O 1
ATOM 2318 N N . ASN A 1 299 ? 5.767 -4.090 -22.089 1.00 92.81 299 ASN A N 1
ATOM 2319 C CA . ASN A 1 299 ? 4.592 -3.556 -21.389 1.00 92.81 299 ASN A CA 1
ATOM 2320 C C . ASN A 1 299 ? 4.896 -2.408 -20.406 1.00 92.81 299 ASN A C 1
ATOM 2322 O O . ASN A 1 299 ? 4.223 -2.283 -19.386 1.00 92.81 299 ASN A O 1
ATOM 2326 N N . ILE A 1 300 ? 5.887 -1.567 -20.715 1.00 93.56 300 ILE A N 1
ATOM 2327 C CA . ILE A 1 300 ? 6.192 -0.348 -19.950 1.00 93.56 300 ILE A CA 1
ATOM 2328 C C . ILE A 1 300 ? 5.729 0.896 -20.711 1.00 93.56 300 ILE A C 1
ATOM 2330 O O . ILE A 1 300 ? 5.653 0.889 -21.944 1.00 93.56 300 ILE A O 1
ATOM 2334 N N . THR A 1 301 ? 5.443 1.982 -19.995 1.00 92.25 301 THR A N 1
ATOM 2335 C CA . THR A 1 301 ? 4.992 3.234 -20.612 1.00 92.25 301 THR A CA 1
ATOM 2336 C C . THR A 1 301 ? 6.127 4.241 -20.824 1.00 92.25 301 THR A C 1
ATOM 2338 O O . THR A 1 301 ? 7.255 4.101 -20.337 1.00 92.25 301 THR A O 1
ATOM 2341 N N . PHE A 1 302 ? 5.829 5.303 -21.576 1.00 93.81 302 PHE A N 1
ATOM 2342 C CA . PHE A 1 302 ? 6.578 6.552 -21.476 1.00 93.81 302 PHE A CA 1
ATOM 2343 C C . PHE A 1 302 ? 6.071 7.325 -20.256 1.00 93.81 302 PHE A C 1
ATOM 2345 O O . PHE A 1 302 ? 5.170 8.155 -20.367 1.00 93.81 302 PHE A O 1
ATOM 2352 N N . TYR A 1 303 ? 6.647 7.037 -19.093 1.00 91.88 303 TYR A N 1
ATOM 2353 C CA . TYR A 1 303 ? 6.182 7.559 -17.806 1.00 91.88 303 TYR A CA 1
ATOM 2354 C C . TYR A 1 303 ? 6.471 9.055 -17.603 1.00 91.88 303 TYR A C 1
ATOM 2356 O O . TYR A 1 303 ? 5.885 9.694 -16.731 1.00 91.88 303 TYR A O 1
ATOM 2364 N N . ARG A 1 304 ? 7.344 9.659 -18.423 1.00 92.56 304 ARG A N 1
ATOM 2365 C CA . ARG A 1 304 ? 7.605 11.106 -18.391 1.00 92.56 304 ARG A CA 1
ATOM 2366 C C . ARG A 1 304 ? 7.756 11.673 -19.796 1.00 92.56 304 ARG A C 1
ATOM 2368 O O . ARG A 1 304 ? 8.709 11.357 -20.503 1.00 92.56 304 ARG A O 1
ATOM 2375 N N . VAL A 1 305 ? 6.840 12.556 -20.186 1.00 92.56 305 VAL A N 1
ATOM 2376 C CA . VAL A 1 305 ? 6.840 13.212 -21.501 1.00 92.56 305 VAL A CA 1
ATOM 2377 C C . VAL A 1 305 ? 6.682 14.716 -21.323 1.00 92.56 305 VAL A C 1
ATOM 2379 O O . VAL A 1 305 ? 5.693 15.176 -20.757 1.00 92.56 305 VAL A O 1
ATOM 2382 N N . LEU A 1 306 ? 7.643 15.486 -21.834 1.00 93.12 306 LEU A N 1
ATOM 2383 C CA . LEU A 1 306 ? 7.550 16.939 -21.944 1.00 93.12 306 LEU A CA 1
ATOM 2384 C C . LEU A 1 306 ? 7.597 17.330 -23.421 1.00 93.12 306 LEU A C 1
ATOM 2386 O O . LEU A 1 306 ? 8.619 17.160 -24.092 1.00 93.12 306 LEU A O 1
ATOM 2390 N N . ALA A 1 307 ? 6.475 17.846 -23.926 1.00 93.00 307 ALA A N 1
ATOM 2391 C CA . ALA A 1 307 ? 6.322 18.205 -25.331 1.00 93.00 307 ALA A CA 1
ATOM 2392 C C . ALA A 1 307 ? 7.404 19.201 -25.781 1.00 93.00 307 ALA A C 1
ATOM 2394 O O . ALA A 1 307 ? 7.666 20.197 -25.111 1.00 93.00 307 ALA A O 1
ATOM 2395 N N . GLY A 1 308 ? 8.034 18.913 -26.922 1.00 93.00 308 GLY A N 1
ATOM 2396 C CA . GLY A 1 308 ? 9.128 19.722 -27.465 1.00 93.00 308 GLY A CA 1
ATOM 2397 C C . GLY A 1 308 ? 10.477 19.553 -26.756 1.00 93.00 308 GLY A C 1
ATOM 2398 O O . GLY A 1 308 ? 11.431 20.208 -27.163 1.00 93.00 308 GLY A O 1
ATOM 2399 N N . TYR A 1 309 ? 10.576 18.689 -25.737 1.00 94.12 309 TYR A N 1
ATOM 2400 C CA . TYR A 1 309 ? 11.817 18.469 -24.992 1.00 94.12 309 TYR A CA 1
ATOM 2401 C C . TYR A 1 309 ? 12.256 17.000 -24.985 1.00 94.12 309 TYR A C 1
ATOM 2403 O O . TYR A 1 309 ? 13.219 16.662 -25.668 1.00 94.12 309 TYR A O 1
ATOM 2411 N N . PHE A 1 310 ? 11.557 16.107 -24.276 1.00 92.31 310 PHE A N 1
ATOM 2412 C CA . PHE A 1 310 ? 11.881 14.674 -24.292 1.00 92.31 310 PHE A CA 1
ATOM 2413 C C . PHE A 1 310 ? 10.676 13.782 -23.976 1.00 92.31 310 PHE A C 1
ATOM 2415 O O . PHE A 1 310 ? 9.678 14.216 -23.399 1.00 92.31 310 PHE A O 1
ATOM 2422 N N . ALA A 1 311 ? 10.825 12.501 -24.309 1.00 92.25 311 ALA A N 1
ATOM 2423 C CA . ALA A 1 311 ? 10.006 11.403 -23.817 1.00 92.25 311 ALA A CA 1
ATOM 2424 C C . ALA A 1 311 ? 10.934 10.359 -23.178 1.00 92.25 311 ALA A C 1
ATOM 2426 O O . ALA A 1 311 ? 11.915 9.945 -23.795 1.00 92.25 311 ALA A O 1
ATOM 2427 N N . GLN A 1 312 ? 10.652 9.973 -21.938 1.00 93.50 312 GLN A N 1
ATOM 2428 C CA . GLN A 1 312 ? 11.470 9.068 -21.136 1.00 93.50 312 GLN A CA 1
ATOM 2429 C C . GLN A 1 312 ? 10.714 7.756 -20.894 1.00 93.50 312 GLN A C 1
ATOM 2431 O O . GLN A 1 312 ? 9.532 7.765 -20.551 1.00 93.50 312 GLN A O 1
ATOM 2436 N N . THR A 1 313 ? 11.411 6.640 -21.100 1.00 94.06 313 THR A N 1
ATOM 2437 C CA . THR A 1 313 ? 10.954 5.260 -20.876 1.00 94.06 313 THR A CA 1
ATOM 2438 C C . THR A 1 313 ? 12.171 4.385 -20.538 1.00 94.06 313 THR A C 1
ATOM 2440 O O . THR A 1 313 ? 13.300 4.879 -20.522 1.00 94.06 313 THR A O 1
ATOM 2443 N N . GLY A 1 314 ? 11.966 3.092 -20.294 1.00 93.69 314 GLY A N 1
ATOM 2444 C CA . GLY A 1 314 ? 13.035 2.110 -20.076 1.00 93.69 314 GLY A CA 1
ATOM 2445 C C . GLY A 1 314 ? 13.153 1.591 -18.641 1.00 93.69 314 GLY A C 1
ATOM 2446 O O . GLY A 1 314 ? 13.783 0.556 -18.423 1.00 93.69 314 GLY A O 1
ATOM 2447 N N . ASP A 1 315 ? 12.523 2.277 -17.688 1.00 95.56 315 ASP A N 1
ATOM 2448 C CA . ASP A 1 315 ? 12.389 1.859 -16.293 1.00 95.56 315 ASP A CA 1
ATOM 2449 C C . ASP A 1 315 ? 11.024 1.178 -16.078 1.00 95.56 315 ASP A C 1
ATOM 2451 O O . ASP A 1 315 ? 9.999 1.861 -16.146 1.00 95.56 315 ASP A O 1
ATOM 2455 N N . PRO A 1 316 ? 10.978 -0.138 -15.797 1.00 95.25 316 PRO A N 1
ATOM 2456 C CA . PRO A 1 316 ? 9.718 -0.844 -15.588 1.00 95.25 316 PRO A CA 1
ATOM 2457 C C . PRO A 1 316 ? 8.987 -0.483 -14.293 1.00 95.25 316 PRO A C 1
ATOM 2459 O O . PRO A 1 316 ? 7.831 -0.865 -14.145 1.00 95.25 316 PRO A O 1
ATOM 2462 N N . SER A 1 317 ? 9.639 0.220 -13.360 1.00 94.88 317 SER A N 1
ATOM 2463 C CA . SER A 1 317 ? 8.974 0.787 -12.180 1.00 94.88 317 SER A CA 1
ATOM 2464 C C . SER A 1 317 ? 8.260 2.109 -12.471 1.00 94.88 317 SER A C 1
ATOM 2466 O O . SER A 1 317 ? 7.514 2.585 -11.623 1.00 94.88 317 SER A O 1
ATOM 2468 N N . GLU A 1 318 ? 8.518 2.721 -13.635 1.00 93.62 318 GLU A N 1
ATOM 2469 C CA . GLU A 1 318 ? 7.990 4.031 -14.052 1.00 93.62 318 GLU A CA 1
ATOM 2470 C C . GLU A 1 318 ? 8.402 5.215 -13.156 1.00 93.62 318 GLU A C 1
ATOM 2472 O O . GLU A 1 318 ? 7.956 6.345 -13.353 1.00 93.62 318 GLU A O 1
ATOM 2477 N N . THR A 1 319 ? 9.308 4.987 -12.203 1.00 93.69 319 THR A N 1
ATOM 2478 C CA . THR A 1 319 ? 9.773 6.014 -11.259 1.00 93.69 319 THR A CA 1
ATOM 2479 C C . THR A 1 319 ? 10.898 6.878 -11.834 1.00 93.69 319 THR A C 1
ATOM 2481 O O . THR A 1 319 ? 11.120 8.009 -11.400 1.00 93.69 319 THR A O 1
ATOM 2484 N N . GLY A 1 320 ? 11.639 6.346 -12.808 1.00 92.25 320 GLY A N 1
ATOM 2485 C CA . GLY A 1 320 ? 12.896 6.903 -13.299 1.00 92.25 320 GLY A CA 1
ATOM 2486 C C . GLY A 1 320 ? 14.098 6.632 -12.392 1.00 92.25 320 GLY A C 1
ATOM 2487 O O . GLY A 1 320 ? 15.182 7.134 -12.686 1.00 92.25 320 GLY A O 1
ATOM 2488 N N . LEU A 1 321 ? 13.919 5.860 -11.318 1.00 91.94 321 LEU A N 1
ATOM 2489 C CA . LEU A 1 321 ? 14.958 5.471 -10.360 1.00 91.94 321 LEU A CA 1
ATOM 2490 C C . LEU A 1 321 ? 15.308 3.976 -10.456 1.00 91.94 321 LEU A C 1
ATOM 2492 O O . LEU A 1 321 ? 16.263 3.519 -9.822 1.00 91.94 321 LEU A O 1
ATOM 2496 N N . GLY A 1 322 ? 14.543 3.200 -11.226 1.00 92.88 322 GLY A N 1
ATOM 2497 C CA . GLY A 1 322 ? 14.734 1.766 -11.373 1.00 92.88 322 GLY A CA 1
ATOM 2498 C C . GLY A 1 322 ? 15.968 1.394 -12.194 1.00 92.88 322 GLY A C 1
ATOM 2499 O O . GLY A 1 322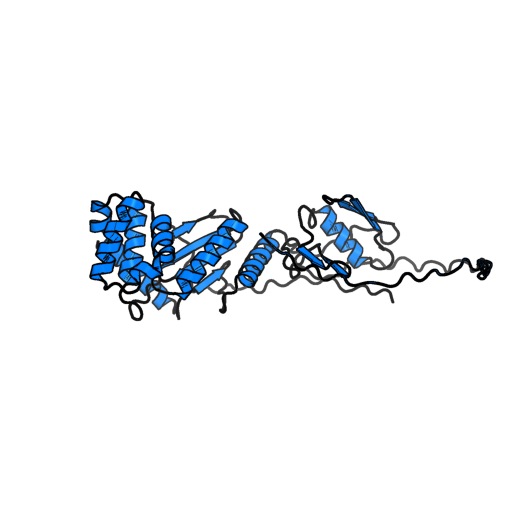 ? 16.432 2.124 -13.068 1.00 92.88 322 GLY A O 1
ATOM 2500 N N . ASN A 1 323 ? 16.507 0.211 -11.906 1.00 93.44 323 ASN A N 1
ATOM 2501 C CA . ASN A 1 323 ? 17.684 -0.354 -12.565 1.00 93.44 323 ASN A CA 1
ATOM 2502 C C . ASN A 1 323 ? 17.562 -1.890 -12.647 1.00 93.44 323 ASN A C 1
ATOM 2504 O O . ASN A 1 323 ? 16.757 -2.466 -11.911 1.00 93.44 323 ASN A O 1
ATOM 2508 N N . PRO A 1 324 ? 18.350 -2.572 -13.501 1.00 95.00 324 PRO A N 1
ATOM 2509 C CA . PRO A 1 324 ? 18.289 -4.024 -13.674 1.00 95.00 324 PRO A CA 1
ATOM 2510 C C . PRO A 1 324 ? 18.971 -4.840 -12.564 1.00 95.00 324 PRO A C 1
ATOM 2512 O O . PRO A 1 324 ? 19.154 -6.036 -12.745 1.00 95.00 324 PRO A O 1
ATOM 2515 N N . GLY A 1 325 ? 19.344 -4.245 -11.427 1.00 93.56 325 GLY A N 1
ATOM 2516 C CA . GLY A 1 325 ? 20.097 -4.907 -10.348 1.00 93.56 325 GLY A CA 1
ATOM 2517 C C . GLY A 1 325 ? 21.616 -4.737 -10.460 1.00 93.56 325 GLY A C 1
ATOM 2518 O O . GLY A 1 325 ? 22.379 -5.253 -9.645 1.00 93.56 325 GLY A O 1
ATOM 2519 N N . TYR A 1 326 ? 22.083 -3.983 -11.453 1.00 93.69 326 TYR A N 1
ATOM 2520 C CA . TYR A 1 326 ? 23.488 -3.650 -11.661 1.00 93.69 326 TYR A CA 1
ATOM 2521 C C . TYR A 1 326 ? 23.625 -2.321 -12.412 1.00 93.69 326 TYR A C 1
ATOM 2523 O O . TYR A 1 326 ? 22.686 -1.836 -13.045 1.00 93.69 326 TYR A O 1
ATOM 2531 N N . PHE A 1 327 ? 24.829 -1.763 -12.367 1.00 92.69 327 PHE A N 1
ATOM 2532 C CA . PHE A 1 327 ? 25.253 -0.572 -13.089 1.00 92.69 327 PHE A CA 1
ATOM 2533 C C . PHE A 1 327 ? 26.312 -0.939 -14.129 1.00 92.69 327 PHE A C 1
ATOM 2535 O O . PHE A 1 327 ? 27.062 -1.899 -13.947 1.00 92.69 327 PHE A O 1
ATOM 2542 N N . ILE A 1 328 ? 26.385 -0.167 -15.209 1.00 92.31 328 ILE A N 1
ATOM 2543 C CA . ILE A 1 328 ? 27.437 -0.251 -16.229 1.00 92.31 328 ILE A CA 1
ATOM 2544 C C . ILE A 1 328 ? 28.172 1.095 -16.289 1.00 92.31 328 ILE A C 1
ATOM 2546 O O . ILE A 1 328 ? 27.567 2.111 -15.942 1.00 92.31 328 ILE A O 1
ATOM 2550 N N . PRO A 1 329 ? 29.456 1.133 -16.681 1.00 89.44 329 PRO A N 1
ATOM 2551 C CA . PRO A 1 329 ? 30.148 2.399 -16.895 1.00 89.44 329 PRO A CA 1
ATOM 2552 C C . PRO A 1 329 ? 29.580 3.140 -18.110 1.00 89.44 329 PRO A C 1
ATOM 2554 O O . PRO A 1 329 ? 29.155 2.513 -19.082 1.00 89.44 329 PRO A O 1
ATOM 2557 N N . ASP A 1 330 ? 29.647 4.469 -18.071 1.00 87.44 330 ASP A N 1
ATOM 2558 C CA . ASP A 1 330 ? 29.315 5.300 -19.226 1.00 87.44 330 ASP A CA 1
ATOM 2559 C C . ASP A 1 330 ? 30.344 5.108 -20.349 1.00 87.44 330 ASP A C 1
ATOM 2561 O O . ASP A 1 330 ? 31.558 5.121 -20.126 1.00 87.44 330 ASP A O 1
ATOM 2565 N N . GLU A 1 331 ? 29.852 4.976 -21.579 1.00 88.69 331 GLU A N 1
ATOM 2566 C CA . GLU A 1 331 ? 30.668 4.917 -22.792 1.00 88.69 331 GLU A CA 1
ATOM 2567 C C . GLU A 1 331 ? 30.475 6.205 -23.586 1.00 88.69 331 GLU A C 1
ATOM 2569 O O . GLU A 1 331 ? 29.561 6.336 -24.401 1.00 88.69 331 GLU A O 1
ATOM 2574 N N . ILE A 1 332 ? 31.334 7.181 -23.301 1.00 78.94 332 ILE A N 1
ATOM 2575 C CA . ILE A 1 332 ? 31.323 8.479 -23.971 1.00 78.94 332 ILE A CA 1
ATOM 2576 C C . ILE A 1 332 ? 32.289 8.410 -25.156 1.00 78.94 332 ILE A C 1
ATOM 2578 O O . ILE A 1 332 ? 33.500 8.299 -24.966 1.00 78.94 332 ILE A O 1
ATOM 2582 N N . ASP A 1 333 ? 31.741 8.471 -26.369 1.00 66.62 333 ASP A N 1
ATOM 2583 C CA . ASP A 1 333 ? 32.486 8.676 -27.617 1.00 66.62 333 ASP A CA 1
ATOM 2584 C C . ASP A 1 333 ? 32.520 10.196 -27.892 1.00 66.62 333 ASP A C 1
ATOM 2586 O O . ASP A 1 333 ? 31.460 10.756 -28.194 1.00 66.62 333 ASP A O 1
ATOM 2590 N N . PRO A 1 334 ? 33.659 10.883 -27.666 1.00 53.03 334 PRO A N 1
ATOM 2591 C CA . PRO A 1 334 ? 33.758 12.345 -27.719 1.00 53.03 334 PRO A CA 1
ATOM 2592 C C . PRO A 1 334 ? 33.589 12.962 -29.115 1.00 53.03 334 PRO A C 1
ATOM 2594 O O . PRO A 1 334 ? 33.905 12.302 -30.133 1.00 53.03 334 PRO A O 1
#

Radius of gyration: 31.43 Å; chains: 1; bounding box: 77×60×84 Å

Secondary structure (DSSP, 8-state):
---------PPP-------PPPPPP-PPP------PPPPPP---------EEPP-GGGG--SPPSSPPP-TTSEEES-TT-SEEEEEEE-TT-HHHHHHHHHHHHHHHHHGGGEEEEEEE---TTT-TTHHHHHHHHHHHHTTT-HHHHHHHHHHTHHHHTTS-HHHHHHHHHHHTTTTT--HHHHHHHTTSHHHHHHHHHHHHHHHHTT---SSEEEETTEEEPSS--HHHHHHHHHHHHHHTT--SSPPP----TTS-EEEEEEETTEEEEEEE-TTT-HHHHHHHHHHHTTTTTTT----EEETTTEEE---TTSSS---SSEE-------

Foldseek 3Di:
DDDDDDDDDDDDDDDDDDDDDDDDDDDDDDDDDPDPDDPDDDDPPDFQDWFFDDDPPPDDPDDFLDDDDDPLWDKDADPPALKEKEWEAFLLDPLRLVVVVLVVVLCVPCPNNYMYTYFYAFPVVVAVCRLLLQLLLVLCVVVVQNVVSSCVSSVCVVVCNPPHNVRNLVVSLVVQVVSVHPSVSSNCSSPDPVSNVSSVVSNVSCVSSPPPDDGWMDMVSRTDDDPPDSLVVLLVSLQSSCVVQADRDDQGQPDDLVDKDWDWDQDPVGIDIHTDNCVQCVNVSRVVVRCVVVCQQPPWDQLDDDPPPDTDGRARSSSVPHDRSMGGDDRDDD

Sequence (334 aa):
MRKFFLFLSIFPLILAACGSNPAPVSGPKPTASKNPAKPTPAATRFTSTCTKSLDPAANTNEPSLFPPVSELDHITGPADAAVTIIEYSDFQCNGCAQMTYVMAYLVQKFGAQIRLVYRPFPLTKVYDKAALSAQAAEAANLQGKFWDMHNLLFGRQAEWWNLTPDQFEKWLGEQAGPLGLETAKFKADLKSPETVNIVAQAQLDGQDIGLGGVPLLLINGEIQKPPYILSELENIVSLKLLMTRQFHECPPLVIDPAKKYTAKLKTDKGDIVIRLFADRAPNTVNNFVFLAQRGWYDNITFYRVLAGYFAQTGDPSETGLGNPGYFIPDEIDP

pLDDT: mean 86.32, std 20.11, range [33.56, 98.88]